Protein 2Z2T (pdb70)

B-factor: mean 29.93, std 10.12, range [13.9, 69.52]

Secondary structure (DSSP, 8-state):
-HHHHHHHHHHHHHHHHHHHHHHHHHHHHHHHHHH-/-HHHHHHHHHHHHHHHHHHHHHHHHHHHHHHHHHH-/-HHHHHHHHHHHHHHHHHHHHHHHHHHHHHHHHHH-/--HHHHHHHHHHHHHHHHHHHHHHHHHHHHHH-/--HHHHHHHHHHHHHHHHHHHHHHHHHHHHHH-/--HHHHHHHHHHHHHHHHHHHHHHHHHHHHHH-

Structure (mmCIF, N/CA/C/O backbone):
data_2Z2T
#
_entry.id   2Z2T
#
_cell.length_a   105.014
_cell.length_b   105.014
_cell.length_c   78.308
_cell.angle_alpha   90.00
_cell.angle_beta   90.00
_cell.angle_gamma   120.00
#
_symmetry.space_group_name_H-M   'P 31 2 1'
#
loop_
_entity.id
_entity.type
_entity.pdbx_description
1 polymer 'gp41 fragment N36'
2 polymer 'Fusion inhibitor peptide SC34EK'
3 non-polymer 'ACETIC ACID'
4 non-polymer 'SULFATE ION'
5 water water
#
loop_
_atom_site.group_PDB
_atom_site.id
_atom_site.type_symbol
_atom_site.label_atom_id
_atom_site.label_alt_id
_atom_site.label_comp_id
_atom_site.label_asym_id
_atom_site.label_entity_id
_atom_site.label_seq_id
_atom_site.pdbx_PDB_ins_code
_atom_site.Cartn_x
_atom_site.Cartn_y
_atom_site.Cartn_z
_atom_site.occupancy
_atom_site.B_iso_or_equiv
_atom_site.auth_seq_id
_atom_site.auth_comp_id
_atom_site.auth_asym_id
_atom_site.auth_atom_id
_atom_site.pdbx_PDB_model_num
ATOM 4 N N . SER A 1 2 ? 6.675 37.764 22.024 1.00 37.63 1546 SER A N 1
ATOM 5 C CA . SER A 1 2 ? 7.457 36.978 22.978 1.00 37.78 1546 SER A CA 1
ATOM 6 C C . SER A 1 2 ? 8.655 36.263 22.340 1.00 37.26 1546 SER A C 1
ATOM 7 O O . SER A 1 2 ? 9.703 36.127 22.973 1.00 37.13 1546 SER A O 1
ATOM 10 N N . ASP A 1 3 ? 8.492 35.810 21.098 1.00 36.42 1547 ASP A N 1
ATOM 11 C CA . ASP A 1 3 ? 9.566 35.129 20.368 1.00 35.71 1547 ASP A CA 1
ATOM 12 C C . ASP A 1 3 ? 10.700 36.074 19.963 1.00 34.53 1547 ASP A C 1
ATOM 13 O O . ASP A 1 3 ? 11.864 35.676 19.956 1.00 34.22 1547 ASP A O 1
ATOM 18 N N . ILE A 1 4 ? 10.347 37.310 19.617 1.00 33.09 1548 ILE A N 1
ATOM 19 C CA . ILE A 1 4 ? 11.328 38.342 19.299 1.00 32.30 1548 ILE A CA 1
ATOM 20 C C . ILE A 1 4 ? 12.059 38.796 20.568 1.00 31.23 1548 ILE A C 1
ATOM 21 O O . ILE A 1 4 ? 13.278 39.008 20.550 1.00 30.26 1548 ILE A O 1
ATOM 26 N N . VAL A 1 5 ? 11.303 38.931 21.660 1.00 29.96 1549 VAL A N 1
ATOM 27 C CA . VAL A 1 5 ? 11.863 39.300 22.954 1.00 29.29 1549 VAL A CA 1
ATOM 28 C C . VAL A 1 5 ? 12.774 38.189 23.488 1.00 28.92 1549 VAL A C 1
ATOM 29 O O . VAL A 1 5 ? 13.818 38.482 24.068 1.00 28.38 1549 VAL A O 1
ATOM 33 N N . GLN A 1 6 ? 12.383 36.930 23.261 1.00 28.02 1550 GLN A N 1
ATOM 34 C CA . GLN A 1 6 ? 13.231 35.782 23.581 1.00 28.25 1550 GLN A CA 1
ATOM 35 C C . GLN A 1 6 ? 14.554 35.818 22.797 1.00 27.36 1550 GLN A C 1
ATOM 36 O O . GLN A 1 6 ? 15.608 35.561 23.364 1.00 27.08 1550 GLN A O 1
ATOM 42 N N . GLN A 1 7 ? 14.496 36.147 21.506 1.00 26.66 1551 GLN A N 1
ATOM 43 C CA . GLN A 1 7 ? 15.725 36.269 20.711 1.00 26.08 1551 GLN A CA 1
ATOM 44 C C . GLN A 1 7 ? 16.588 37.451 21.175 1.00 25.38 1551 GLN A C 1
ATOM 45 O O . GLN A 1 7 ? 17.815 37.359 21.174 1.00 25.81 1551 GLN A O 1
ATOM 51 N N . GLN A 1 8 ? 15.952 38.537 21.605 1.00 24.28 1552 GLN A N 1
ATOM 52 C CA . GLN A 1 8 ? 16.667 39.652 22.228 1.00 23.74 1552 GLN A CA 1
ATOM 53 C C . GLN A 1 8 ? 17.449 39.167 23.453 1.00 23.34 1552 GLN A C 1
ATOM 54 O O . GLN A 1 8 ? 18.613 39.534 23.632 1.00 22.03 1552 GLN A O 1
ATOM 60 N N . ASN A 1 9 ? 16.820 38.331 24.281 1.00 22.81 1553 ASN A N 1
ATOM 61 C CA . ASN A 1 9 ? 17.503 37.813 25.461 1.00 23.28 1553 ASN A CA 1
ATOM 62 C C . ASN A 1 9 ? 18.695 36.935 25.103 1.00 22.75 1553 ASN A C 1
ATOM 63 O O . ASN A 1 9 ? 19.736 37.012 25.760 1.00 22.53 1553 ASN A O 1
ATOM 68 N N . ASN A 1 10 ? 18.525 36.099 24.080 1.00 22.22 1554 ASN A N 1
ATOM 69 C CA . ASN A 1 10 ? 19.609 35.277 23.537 1.00 22.70 1554 ASN A CA 1
ATOM 70 C C . ASN A 1 10 ? 20.816 36.106 23.075 1.00 22.30 1554 ASN A C 1
ATOM 71 O O . ASN A 1 10 ? 21.957 35.799 23.433 1.00 22.65 1554 ASN A O 1
ATOM 76 N N . LEU A 1 11 ? 20.548 37.152 22.295 1.00 21.80 1555 LEU A N 1
ATOM 77 C CA . LEU A 1 11 ? 21.587 38.046 21.771 1.00 22.02 1555 LEU A CA 1
ATOM 78 C C . LEU A 1 11 ? 22.302 38.838 22.862 1.00 21.31 1555 LEU A C 1
ATOM 79 O O . LEU A 1 11 ? 23.526 39.004 22.817 1.00 21.29 1555 LEU A O 1
ATOM 84 N N . LEU A 1 12 ? 21.541 39.320 23.843 1.00 20.59 1556 LEU A N 1
ATOM 85 C CA . LEU A 1 12 ? 22.104 40.044 24.979 1.00 19.97 1556 LEU A CA 1
ATOM 86 C C . LEU A 1 12 ? 23.007 39.159 25.843 1.00 19.66 1556 LEU A C 1
ATOM 87 O O . LEU A 1 12 ? 24.087 39.582 26.250 1.00 18.47 1556 LEU A O 1
ATOM 92 N N . ARG A 1 13 ? 22.553 37.944 26.124 1.00 19.30 1557 ARG A N 1
ATOM 93 C CA . ARG A 1 13 ? 23.348 36.996 26.886 1.00 20.59 1557 ARG A CA 1
ATOM 94 C C . ARG A 1 13 ? 24.647 36.619 26.146 1.00 19.66 1557 ARG A C 1
ATOM 95 O O . ARG A 1 13 ? 25.670 36.416 26.783 1.00 19.64 1557 ARG A O 1
ATOM 103 N N . ALA A 1 14 ? 24.587 36.502 24.818 1.00 19.41 1558 ALA A N 1
ATOM 104 C CA . ALA A 1 14 ? 25.790 36.207 24.011 1.00 19.54 1558 ALA A CA 1
ATOM 105 C C . ALA A 1 14 ? 26.796 37.352 24.142 1.00 19.31 1558 ALA A C 1
ATOM 106 O O . ALA A 1 14 ? 27.978 37.119 24.410 1.00 19.81 1558 ALA A O 1
ATOM 108 N N . ILE A 1 15 ? 26.295 38.576 23.996 1.00 19.49 1559 ILE A N 1
ATOM 109 C CA . ILE A 1 15 ? 27.060 39.800 24.197 1.00 19.15 1559 ILE A CA 1
ATOM 110 C C . ILE A 1 15 ? 27.692 39.888 25.604 1.00 19.60 1559 ILE A C 1
ATOM 111 O O . ILE A 1 15 ? 28.863 40.264 25.720 1.00 18.49 1559 ILE A O 1
ATOM 116 N N . GLU A 1 16 ? 26.939 39.516 26.649 1.00 18.96 1560 GLU A N 1
ATOM 117 C CA . GLU A 1 16 ? 27.467 39.495 28.017 1.00 19.82 1560 GLU A CA 1
ATOM 118 C C . GLU A 1 16 ? 28.599 38.474 28.189 1.00 19.20 1560 GLU A C 1
ATOM 119 O O . GLU A 1 16 ? 29.594 38.766 28.842 1.00 19.55 1560 GLU A O 1
ATOM 125 N N . ALA A 1 17 ? 28.420 37.276 27.635 1.00 19.06 1561 ALA A N 1
ATOM 126 C CA . ALA A 1 17 ? 29.432 36.221 27.699 1.00 19.04 1561 ALA A CA 1
ATOM 127 C C . ALA A 1 17 ? 30.704 36.653 26.962 1.00 18.92 1561 ALA A C 1
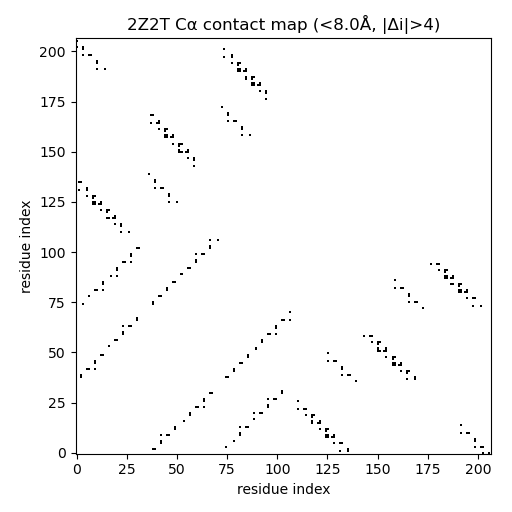ATOM 128 O O . ALA A 1 17 ? 31.807 36.435 27.460 1.00 18.55 1561 ALA A O 1
ATOM 130 N N . GLN A 1 18 ? 30.531 37.261 25.789 1.00 18.45 1562 GLN A N 1
ATOM 131 C CA . GLN A 1 18 ? 31.643 37.840 25.017 1.00 18.86 1562 GLN A CA 1
ATOM 132 C C . GLN A 1 18 ? 32.387 38.931 25.776 1.00 18.36 1562 GLN A C 1
ATOM 133 O O . GLN A 1 18 ? 33.604 39.013 25.671 1.00 18.84 1562 GLN A O 1
ATOM 139 N N . GLN A 1 19 ? 31.678 39.743 26.558 1.00 17.33 1563 GLN A N 1
ATOM 140 C CA . GLN A 1 19 ? 32.339 40.763 27.367 1.00 17.35 1563 GLN A CA 1
ATOM 141 C C . GLN A 1 19 ? 33.255 40.181 28.445 1.00 17.58 1563 GLN A C 1
ATOM 142 O O . GLN A 1 19 ? 34.357 40.695 28.678 1.00 17.54 1563 GLN A O 1
ATOM 148 N N . HIS A 1 20 ? 32.803 39.115 29.091 1.00 17.49 1564 HIS A N 1
ATOM 149 C CA . HIS A 1 20 ? 33.644 38.374 30.024 1.00 18.86 1564 HIS A CA 1
ATOM 150 C C . HIS A 1 20 ? 34.916 37.837 29.371 1.00 18.83 1564 HIS A C 1
ATOM 151 O O . HIS A 1 20 ? 35.989 37.915 29.963 1.00 18.94 1564 HIS A O 1
ATOM 158 N N . LEU A 1 21 ? 34.788 37.315 28.154 1.00 19.17 1565 LEU A N 1
ATOM 159 C CA . LEU A 1 21 ? 35.941 36.841 27.398 1.00 20.17 1565 LEU A CA 1
ATOM 160 C C . LEU A 1 21 ? 36.884 37.963 27.031 1.00 20.08 1565 LEU A C 1
ATOM 161 O O . LEU A 1 21 ? 38.093 37.818 27.184 1.00 20.58 1565 LEU A O 1
ATOM 166 N N . LEU A 1 22 ? 36.326 39.074 26.552 1.00 19.52 1566 LEU A N 1
ATOM 167 C CA . LEU A 1 22 ? 37.110 40.262 26.233 1.00 19.48 1566 LEU A CA 1
ATOM 168 C C . LEU A 1 22 ? 37.908 40.761 27.430 1.00 19.27 1566 LEU A C 1
ATOM 169 O O . LEU A 1 22 ? 39.090 41.077 27.298 1.00 18.98 1566 LEU A O 1
ATOM 174 N N . GLN A 1 23 ? 37.249 40.833 28.584 1.00 18.86 1567 GLN A N 1
ATOM 175 C CA . GLN A 1 23 ? 37.865 41.263 29.834 1.00 19.33 1567 GLN A CA 1
ATOM 176 C C . GLN A 1 23 ? 39.014 40.320 30.247 1.00 18.46 1567 GLN A C 1
ATOM 177 O O . GLN A 1 23 ? 40.073 40.779 30.690 1.00 18.07 1567 GLN A O 1
ATOM 183 N N . LEU A 1 24 ? 38.799 39.015 30.076 1.00 17.31 1568 LEU A N 1
ATOM 184 C CA . LEU A 1 24 ? 39.851 38.033 30.299 1.00 17.30 1568 LEU A CA 1
ATOM 185 C C . LEU A 1 24 ? 41.042 38.236 29.359 1.00 16.86 1568 LEU A C 1
ATOM 186 O O . LEU A 1 24 ? 42.188 38.128 29.784 1.00 16.76 1568 LEU A O 1
ATOM 191 N N . THR A 1 25 ? 40.781 38.539 28.088 1.00 16.66 1569 THR A N 1
ATOM 192 C CA . THR A 1 25 ? 41.903 38.817 27.169 1.00 16.48 1569 THR A CA 1
ATOM 193 C C . THR A 1 25 ? 42.662 40.090 27.531 1.00 16.57 1569 THR A C 1
ATOM 194 O O . THR A 1 25 ? 43.893 40.122 27.402 1.00 17.43 1569 THR A O 1
ATOM 198 N N . VAL A 1 26 ? 41.950 41.130 27.980 1.00 16.29 1570 VAL A N 1
ATOM 199 C CA . VAL A 1 26 ? 42.601 42.351 28.466 1.00 16.14 1570 VAL A CA 1
ATOM 200 C C . VAL A 1 26 ? 43.519 42.033 29.660 1.00 16.64 1570 VAL A C 1
ATOM 201 O O . VAL A 1 26 ? 44.673 42.506 29.705 1.00 16.16 1570 VAL A O 1
ATOM 205 N N . TRP A 1 27 ? 43.016 41.233 30.605 1.00 16.10 1571 TRP A N 1
ATOM 206 C CA . TRP A 1 27 ? 43.791 40.832 31.782 1.00 16.42 1571 TRP A CA 1
ATOM 207 C C . TRP A 1 27 ? 45.084 40.106 31.380 1.00 16.14 1571 TRP A C 1
ATOM 208 O O . TRP A 1 27 ? 46.141 40.373 31.944 1.00 16.69 1571 TRP A O 1
ATOM 219 N N . GLY A 1 28 ? 44.976 39.172 30.436 1.00 16.05 1572 GLY A N 1
ATOM 220 C CA . GLY A 1 28 ? 46.107 38.382 29.950 1.00 15.80 1572 GLY A CA 1
ATOM 221 C C . GLY A 1 28 ? 47.177 39.241 29.289 1.00 16.22 1572 GLY A C 1
ATOM 222 O O . GLY A 1 28 ? 48.357 39.112 29.607 1.00 15.51 1572 GLY A O 1
ATOM 223 N N . ILE A 1 29 ? 46.760 40.123 28.376 1.00 15.47 1573 ILE A N 1
ATOM 224 C CA . ILE A 1 29 ? 47.669 41.092 27.761 1.00 15.58 1573 ILE A CA 1
ATOM 225 C C . ILE A 1 29 ? 48.406 41.945 28.810 1.00 16.16 1573 ILE A C 1
ATOM 226 O O . ILE A 1 29 ? 49.639 42.084 28.752 1.00 15.66 1573 ILE A O 1
ATOM 231 N N . LYS A 1 30 ? 47.666 42.502 29.769 1.00 15.76 1574 LYS A N 1
ATOM 232 C CA . LYS A 1 30 ? 48.287 43.325 30.814 1.00 17.04 1574 LYS A CA 1
ATOM 233 C C . LYS A 1 30 ? 49.292 42.540 31.672 1.00 17.05 1574 LYS A C 1
ATOM 234 O O . LYS A 1 30 ? 50.357 43.063 32.004 1.00 16.92 1574 LYS A O 1
ATOM 240 N N . GLN A 1 31 ? 48.946 41.294 32.005 1.00 17.71 1575 GLN A N 1
ATOM 241 C CA . GLN A 1 31 ? 49.84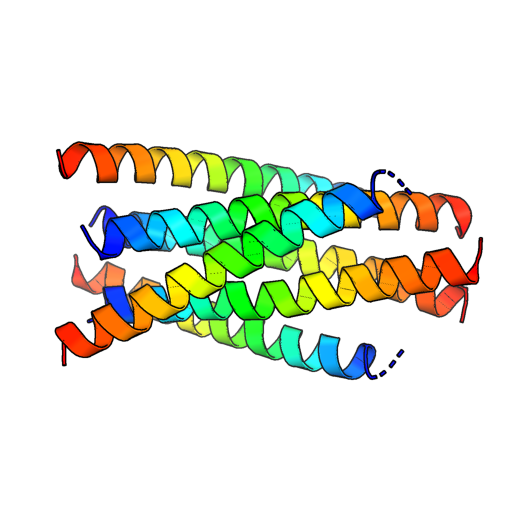5 40.383 32.721 1.00 18.90 1575 GLN A CA 1
ATOM 242 C C . GLN A 1 31 ? 51.134 40.126 31.965 1.00 18.81 1575 GLN A C 1
ATOM 243 O O . GLN A 1 31 ? 52.217 40.201 32.553 1.00 19.34 1575 GLN A O 1
ATOM 249 N N . LEU A 1 32 ? 51.010 39.779 30.687 1.00 18.51 1576 LEU A N 1
ATOM 250 C CA . LEU A 1 32 ? 52.186 39.536 29.836 1.00 18.99 1576 LEU A CA 1
ATOM 251 C C . LEU A 1 32 ? 53.068 40.787 29.700 1.00 19.17 1576 LEU A C 1
ATOM 252 O O . LEU A 1 32 ? 54.301 40.692 29.795 1.00 19.60 1576 LEU A O 1
ATOM 257 N N . GLN A 1 33 ? 52.433 41.947 29.504 1.00 19.17 1577 GLN A N 1
ATOM 258 C CA . GLN A 1 33 ? 53.122 43.237 29.397 1.00 19.95 1577 GLN A CA 1
ATOM 259 C C . GLN A 1 33 ? 53.889 43.588 30.677 1.00 21.11 1577 GLN A C 1
ATOM 260 O O . GLN A 1 33 ? 55.066 43.966 30.610 1.00 20.69 1577 GLN A O 1
ATOM 266 N N . ALA A 1 34 ? 53.225 43.452 31.828 1.00 21.49 1578 ALA A N 1
ATOM 267 C CA . ALA A 1 34 ? 53.845 43.724 33.121 1.00 22.93 1578 ALA A CA 1
ATOM 268 C C . ALA A 1 34 ? 55.017 42.770 33.369 1.00 23.66 1578 ALA A C 1
ATOM 269 O O . ALA A 1 34 ? 56.049 43.178 33.876 1.00 24.02 1578 ALA A O 1
ATOM 271 N N . ARG A 1 35 ? 54.837 41.511 32.984 1.00 24.22 1579 ARG A N 1
ATOM 272 C CA . ARG A 1 35 ? 55.847 40.480 33.146 1.00 25.16 1579 ARG A CA 1
ATOM 273 C C . ARG A 1 35 ? 57.164 40.796 32.413 1.00 25.11 1579 ARG A C 1
ATOM 274 O O . ARG A 1 35 ? 58.235 40.681 33.008 1.00 25.56 1579 ARG A O 1
ATOM 282 N N . ILE A 1 36 ? 57.081 41.186 31.141 1.00 24.26 1580 ILE A N 1
ATOM 283 C CA . ILE A 1 36 ? 58.290 41.369 30.326 1.00 23.72 1580 ILE A CA 1
ATOM 284 C C . ILE A 1 36 ? 58.909 42.747 30.462 1.00 23.47 1580 ILE A C 1
ATOM 285 O O . ILE A 1 36 ? 60.136 42.857 30.486 1.00 22.96 1580 ILE A O 1
ATOM 290 N N . LEU A 1 37 ? 58.107 43.809 30.639 1.00 22.78 1581 LEU A N 1
ATOM 291 C CA . LEU A 1 37 ? 58.595 45.173 30.538 1.00 22.62 1581 LEU A CA 1
ATOM 292 C C . LEU A 1 37 ? 57.967 46.057 31.587 1.00 23.46 1581 LEU A C 1
ATOM 293 O O . LEU A 1 37 ? 58.093 47.275 31.488 1.00 23.56 1581 LEU A O 1
ATOM 302 N N . SER B 1 2 ? 9.066 42.102 10.720 1.00 45.80 2546 SER B N 1
ATOM 303 C CA . SER B 1 2 ? 9.939 41.466 9.732 1.00 45.57 2546 SER B CA 1
ATOM 304 C C . SER B 1 2 ? 11.306 42.161 9.678 1.00 45.07 2546 SER B C 1
ATOM 305 O O . SER B 1 2 ? 12.345 41.502 9.562 1.00 45.11 2546 SER B O 1
ATOM 308 N N . ASP B 1 3 ? 11.285 43.489 9.773 1.00 44.27 2547 ASP B N 1
ATOM 309 C CA . ASP B 1 3 ? 12.491 44.302 9.848 1.00 43.89 2547 ASP B CA 1
ATOM 310 C C . ASP B 1 3 ? 13.218 44.116 11.184 1.00 42.94 2547 ASP B C 1
ATOM 311 O O . ASP B 1 3 ? 14.445 44.227 11.250 1.00 42.80 2547 ASP B O 1
ATOM 316 N N . ILE B 1 4 ? 12.449 43.847 12.238 1.00 41.80 2548 ILE B N 1
ATOM 317 C CA . ILE B 1 4 ? 12.986 43.589 13.570 1.00 40.80 2548 ILE B CA 1
ATOM 318 C C . ILE B 1 4 ? 13.699 42.239 13.620 1.00 40.03 2548 ILE B C 1
ATOM 319 O O . ILE B 1 4 ? 14.802 42.143 14.164 1.00 40.00 2548 ILE B O 1
ATOM 324 N N . VAL B 1 5 ? 13.074 41.214 13.038 1.00 38.98 2549 VAL B N 1
ATOM 325 C CA . VAL B 1 5 ? 13.662 39.870 12.909 1.00 38.15 2549 VAL B CA 1
ATOM 326 C C . VAL B 1 5 ? 14.924 39.896 12.034 1.00 38.13 2549 VAL B C 1
ATOM 327 O O . VAL B 1 5 ? 15.871 39.118 12.243 1.00 37.73 2549 VAL B O 1
ATOM 331 N N . GLN B 1 6 ? 14.913 40.799 11.056 1.00 37.75 2550 GLN B N 1
ATOM 332 C CA . GLN B 1 6 ? 16.061 41.071 10.204 1.00 37.63 2550 GLN B CA 1
ATOM 333 C C . GLN B 1 6 ? 17.249 41.608 10.999 1.00 36.52 2550 GLN B C 1
ATOM 334 O O . GLN B 1 6 ? 18.357 41.114 10.844 1.00 36.39 2550 GLN B O 1
ATOM 340 N N . GLN B 1 7 ? 17.002 42.628 11.825 1.00 35.67 2551 GLN B N 1
ATOM 341 C CA . GLN B 1 7 ? 18.014 43.197 12.710 1.00 34.68 2551 GLN B CA 1
ATOM 342 C C . GLN B 1 7 ? 18.639 42.129 13.599 1.00 34.30 2551 GLN B C 1
ATOM 343 O O . GLN B 1 7 ? 19.834 42.180 13.872 1.00 34.33 2551 GLN B O 1
ATOM 349 N N . GLN B 1 8 ? 17.828 41.169 14.042 1.00 33.35 2552 GLN B N 1
ATOM 350 C CA . GLN B 1 8 ? 18.303 40.086 14.900 1.00 32.34 2552 GLN B CA 1
ATOM 3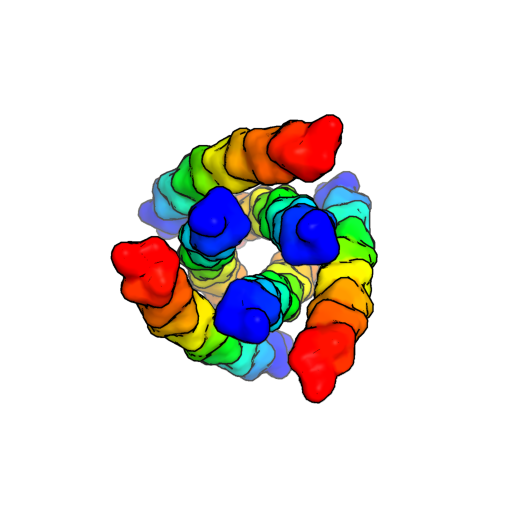51 C C . GLN B 1 8 ? 19.254 39.159 14.160 1.00 32.37 2552 GLN B C 1
ATOM 352 O O . GLN B 1 8 ? 20.254 38.699 14.727 1.00 31.77 2552 GLN B O 1
ATOM 358 N N . ASN B 1 9 ? 18.946 38.901 12.893 1.00 32.10 2553 ASN B N 1
ATOM 359 C CA . ASN B 1 9 ? 19.819 38.113 12.037 1.00 32.19 2553 ASN B CA 1
ATOM 360 C C . ASN B 1 9 ? 21.167 38.813 11.832 1.00 31.43 2553 ASN B C 1
ATOM 361 O O . ASN B 1 9 ? 22.218 38.177 11.923 1.00 30.98 2553 ASN B O 1
ATOM 366 N N . ASN B 1 10 ? 21.109 40.116 11.553 1.00 30.48 2554 ASN B N 1
ATOM 367 C CA . ASN B 1 10 ? 22.297 40.943 11.368 1.00 30.00 2554 ASN B CA 1
ATOM 368 C C . ASN B 1 10 ? 23.199 40.940 12.614 1.00 29.46 2554 ASN B C 1
ATOM 369 O O . ASN B 1 10 ? 24.425 40.799 12.511 1.00 29.23 2554 ASN B O 1
ATOM 374 N N . LEU B 1 11 ? 22.574 41.111 13.779 1.00 28.41 2555 LEU B N 1
ATOM 375 C CA . LEU B 1 11 ? 23.276 41.160 15.060 1.00 27.82 2555 LEU B CA 1
ATOM 376 C C . LEU B 1 11 ? 23.891 39.816 15.415 1.00 27.42 2555 LEU B C 1
ATOM 377 O O . LEU B 1 11 ? 25.029 39.755 15.891 1.00 27.26 2555 LEU B O 1
ATOM 382 N N . LEU B 1 12 ? 23.159 38.737 15.150 1.00 26.86 2556 LEU B N 1
ATOM 383 C CA . LEU B 1 12 ? 23.674 37.393 15.390 1.00 27.06 2556 LEU B CA 1
ATOM 384 C C . LEU B 1 12 ? 24.925 37.097 14.545 1.00 27.32 2556 LEU B C 1
ATOM 385 O O . LEU B 1 12 ? 25.881 36.501 15.038 1.00 26.81 2556 LEU B O 1
ATOM 390 N N . ARG B 1 13 ? 24.888 37.500 13.277 1.00 27.36 2557 ARG B N 1
ATOM 391 C CA . ARG B 1 13 ? 26.022 37.349 12.377 1.00 28.08 2557 ARG B CA 1
ATOM 392 C C . ARG B 1 13 ? 27.228 38.141 12.890 1.00 26.57 2557 ARG B C 1
ATOM 393 O O . ARG B 1 13 ? 28.337 37.636 12.878 1.00 26.79 2557 ARG B O 1
ATOM 401 N N . ALA B 1 14 ? 26.995 39.370 13.349 1.00 25.99 2558 ALA B N 1
ATOM 402 C CA . ALA B 1 14 ? 28.056 40.208 13.898 1.00 25.09 2558 ALA B CA 1
ATOM 403 C C . ALA B 1 14 ? 28.702 39.547 15.114 1.00 24.77 2558 ALA B C 1
ATOM 404 O O . ALA B 1 14 ? 29.931 39.513 15.229 1.00 24.76 2558 ALA B O 1
ATOM 406 N N . ILE B 1 15 ? 27.866 39.006 15.999 1.00 24.10 2559 ILE B N 1
ATOM 407 C CA . ILE B 1 15 ? 28.305 38.287 17.190 1.00 23.51 2559 ILE B CA 1
ATOM 408 C C . ILE B 1 15 ? 29.125 37.041 16.826 1.00 23.84 2559 ILE B C 1
ATOM 409 O O . ILE B 1 15 ? 30.116 36.722 17.499 1.00 22.71 2559 ILE B O 1
ATOM 414 N N . GLU B 1 16 ? 28.707 36.330 15.774 1.00 24.06 2560 GLU B N 1
ATOM 415 C CA . GLU B 1 16 ? 29.426 35.134 15.328 1.00 24.59 2560 GLU B CA 1
ATOM 416 C C . GLU B 1 16 ? 30.821 35.474 14.774 1.00 24.49 2560 GLU B C 1
ATOM 417 O O . GLU B 1 16 ? 31.769 34.738 14.999 1.00 24.33 2560 GLU B O 1
ATOM 423 N N . ALA B 1 17 ? 30.925 36.585 14.053 1.00 24.55 2561 ALA B N 1
ATOM 424 C CA . ALA B 1 17 ? 32.217 37.057 13.542 1.00 24.79 2561 ALA B CA 1
ATOM 425 C C . ALA B 1 17 ? 33.133 37.553 14.675 1.00 24.77 2561 ALA B C 1
ATOM 426 O O . ALA B 1 17 ? 34.338 37.324 14.637 1.00 24.93 2561 ALA B O 1
ATOM 428 N N . GLN B 1 18 ? 32.553 38.222 15.676 1.00 24.71 2562 GLN B N 1
ATOM 429 C CA . GLN B 1 18 ? 33.271 38.615 16.901 1.00 24.61 2562 GLN B CA 1
ATOM 430 C C . GLN B 1 18 ? 33.846 37.417 17.635 1.00 23.88 2562 GLN B C 1
ATOM 431 O O . GLN B 1 18 ? 34.969 37.474 18.129 1.00 22.79 2562 GLN B O 1
ATOM 437 N N . GLN B 1 19 ? 33.068 36.338 17.720 1.00 23.61 2563 GLN B N 1
ATOM 438 C CA . GLN B 1 19 ? 33.542 35.118 18.363 1.00 23.91 2563 GLN B CA 1
ATOM 439 C C . GLN B 1 19 ? 34.726 34.458 17.642 1.00 24.20 2563 GLN B C 1
ATOM 440 O O . GLN B 1 19 ? 35.595 33.886 18.293 1.00 24.16 2563 GLN B O 1
ATOM 446 N N . HIS B 1 20 ? 34.751 34.520 16.315 1.00 24.72 2564 HIS B N 1
ATOM 447 C CA . HIS B 1 20 ? 35.923 34.042 15.561 1.00 25.61 2564 HIS B CA 1
ATOM 448 C C . HIS B 1 20 ? 37.141 34.893 15.913 1.00 24.79 2564 HIS B C 1
ATOM 449 O O . HIS B 1 20 ? 38.228 34.372 16.128 1.00 24.81 2564 HIS B O 1
ATOM 456 N N . LEU B 1 21 ? 36.931 36.204 15.982 1.00 24.20 2565 LEU B N 1
ATOM 457 C CA . LEU B 1 21 ? 37.957 37.139 16.414 1.00 24.19 2565 LEU B CA 1
ATOM 458 C C . LEU B 1 21 ? 38.457 36.821 17.831 1.00 23.85 2565 LEU B C 1
ATOM 459 O O . LEU B 1 21 ? 39.663 36.694 18.038 1.00 23.59 2565 LEU B O 1
ATOM 464 N N . LEU B 1 22 ? 37.533 36.659 18.786 1.00 23.44 2566 LEU B N 1
ATOM 465 C CA . LEU B 1 22 ? 37.881 36.270 20.166 1.00 22.67 2566 LEU B CA 1
ATOM 466 C C . LEU B 1 22 ? 38.687 34.974 20.266 1.00 22.40 2566 LEU B C 1
ATOM 467 O O . LEU B 1 22 ? 39.650 34.908 21.031 1.00 21.74 2566 LEU B O 1
ATOM 472 N N . GLN B 1 23 ? 38.292 33.948 19.514 1.00 22.40 2567 GLN B N 1
ATOM 473 C CA . GLN B 1 23 ? 39.046 32.694 19.497 1.00 23.21 2567 GLN B CA 1
ATOM 474 C C . GLN B 1 23 ? 40.475 32.906 18.981 1.00 21.91 2567 GLN B C 1
ATOM 475 O O . GLN B 1 23 ? 41.402 32.265 19.464 1.00 21.32 2567 GLN B O 1
ATOM 481 N N . LEU B 1 24 ? 40.640 33.787 17.996 1.00 20.73 2568 LEU B N 1
ATOM 482 C CA . LEU B 1 24 ? 41.980 34.102 17.492 1.00 20.46 2568 LEU B CA 1
ATOM 483 C C . LEU B 1 24 ? 42.827 34.835 18.551 1.00 20.10 2568 LEU B C 1
ATOM 484 O O . LEU B 1 24 ? 43.984 34.483 18.761 1.00 20.23 2568 LEU B O 1
ATOM 489 N N . THR B 1 25 ? 42.245 35.818 19.243 1.00 19.71 2569 THR B N 1
ATOM 490 C CA . THR B 1 25 ? 42.994 36.563 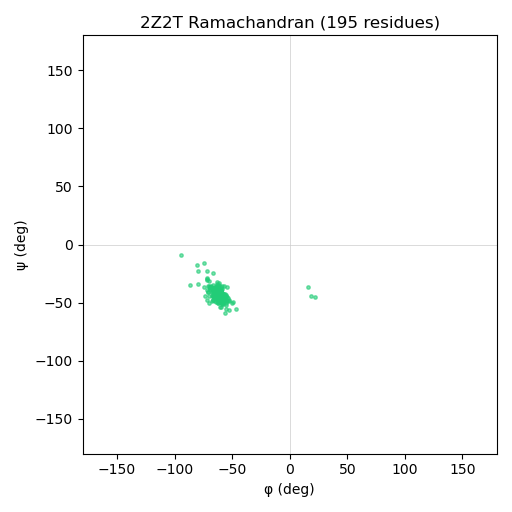20.268 1.00 19.16 2569 THR B CA 1
ATOM 491 C C . THR B 1 25 ? 43.334 35.682 21.478 1.00 19.80 2569 THR B C 1
ATOM 492 O O . THR B 1 25 ? 44.420 35.797 22.044 1.00 19.27 2569 THR B O 1
ATOM 496 N N . VAL B 1 26 ? 42.409 34.786 21.855 1.00 20.02 2570 VAL B N 1
ATOM 497 C CA . VAL B 1 26 ? 42.665 33.803 22.905 1.00 19.77 2570 VAL B CA 1
ATOM 498 C C . VAL B 1 26 ? 43.832 32.880 22.520 1.00 20.31 2570 VAL B C 1
ATOM 499 O O . VAL B 1 26 ? 44.747 32.668 23.324 1.00 20.38 2570 VAL B O 1
ATOM 503 N N . TRP B 1 27 ? 43.794 32.333 21.305 1.00 20.53 2571 TRP B N 1
ATOM 504 C CA . TRP B 1 27 ? 44.897 31.505 20.798 1.00 21.35 2571 TRP B CA 1
ATOM 505 C C . TRP B 1 27 ? 46.250 32.229 20.919 1.00 20.97 2571 TRP B C 1
ATOM 506 O O . TRP B 1 27 ? 47.230 31.657 21.412 1.00 20.65 2571 TRP B O 1
ATOM 517 N N . GLY B 1 28 ? 46.280 33.486 20.480 1.00 21.05 2572 GLY B N 1
ATOM 518 C CA . GLY B 1 28 ? 47.501 34.297 20.480 1.00 21.26 2572 GLY B CA 1
ATOM 519 C C . GLY B 1 28 ? 48.060 34.541 21.867 1.00 21.23 2572 GLY B C 1
ATOM 520 O O . GLY B 1 28 ? 49.274 34.405 22.089 1.00 21.06 2572 GLY B O 1
ATOM 521 N N . ILE B 1 29 ? 47.185 34.908 22.803 1.00 20.73 2573 ILE B N 1
ATOM 522 C CA . ILE B 1 29 ? 47.585 35.092 24.205 1.00 20.47 2573 ILE B CA 1
ATOM 523 C C . ILE B 1 29 ? 48.139 33.791 24.805 1.00 20.88 2573 ILE B C 1
ATOM 524 O O . ILE B 1 29 ? 49.139 33.809 25.539 1.00 20.54 2573 ILE B O 1
ATOM 529 N N . LYS B 1 30 ? 47.497 32.671 24.482 1.00 21.08 2574 LYS B N 1
ATOM 530 C CA . LYS B 1 30 ? 47.944 31.370 24.981 1.00 22.19 2574 LYS B CA 1
ATOM 531 C C . LYS B 1 30 ? 49.331 31.003 24.452 1.00 21.95 2574 LYS B C 1
ATOM 532 O O . LYS B 1 30 ? 50.149 30.482 25.203 1.00 21.79 2574 LYS B O 1
ATOM 538 N N . GLN B 1 31 ? 49.587 31.297 23.175 1.00 22.07 2575 GLN B N 1
ATOM 539 C CA . GLN B 1 31 ? 50.903 31.055 22.572 1.00 22.61 2575 GLN B CA 1
ATOM 540 C C . GLN B 1 31 ? 52.003 31.819 23.307 1.00 22.51 2575 GLN B C 1
ATOM 541 O O . GLN B 1 31 ? 53.062 31.261 23.612 1.00 22.50 2575 GLN B O 1
ATOM 547 N N . LEU B 1 32 ? 51.740 33.093 23.591 1.00 22.80 2576 LEU B N 1
ATOM 548 C CA . LEU B 1 32 ? 52.713 33.971 24.255 1.00 23.28 2576 LEU B CA 1
ATOM 549 C C . LEU B 1 32 ? 52.909 33.628 25.729 1.00 23.90 2576 LEU B C 1
ATOM 550 O O . LEU B 1 32 ? 54.034 33.682 26.240 1.00 23.53 2576 LEU B O 1
ATOM 555 N N . GLN B 1 33 ? 51.819 33.280 26.412 1.00 24.20 2577 GLN B N 1
ATOM 556 C CA . GLN B 1 33 ? 51.900 32.867 27.811 1.00 25.59 2577 GLN B CA 1
ATOM 557 C C . GLN B 1 33 ? 52.768 31.615 27.986 1.00 26.46 2577 GLN B C 1
ATOM 558 O O . GLN B 1 33 ? 53.598 31.562 28.894 1.00 25.81 2577 GLN B O 1
ATOM 564 N N . ALA B 1 34 ? 52.552 30.622 27.120 1.00 27.79 2578 ALA B N 1
ATOM 565 C CA . ALA B 1 34 ? 53.315 29.374 27.138 1.00 29.86 2578 ALA B CA 1
ATOM 566 C C . ALA B 1 34 ? 54.805 29.625 26.972 1.00 31.33 2578 ALA B C 1
ATOM 567 O O . ALA B 1 34 ? 55.620 29.027 27.669 1.00 31.79 2578 ALA B O 1
ATOM 569 N N . ARG B 1 35 ? 55.147 30.518 26.047 1.00 33.39 2579 ARG B N 1
ATOM 570 C CA . ARG B 1 35 ? 56.534 30.875 25.779 1.00 35.27 2579 ARG B CA 1
ATOM 571 C C . ARG B 1 35 ? 57.220 31.545 26.979 1.00 36.17 2579 ARG B C 1
ATOM 572 O O . ARG B 1 35 ? 58.310 31.136 27.371 1.00 36.34 2579 ARG B O 1
ATOM 580 N N . ILE B 1 36 ? 56.591 32.555 27.575 1.00 37.44 2580 ILE B N 1
ATOM 581 C CA . ILE B 1 36 ? 57.267 33.292 28.649 1.00 38.53 2580 ILE B CA 1
ATOM 582 C C . ILE B 1 36 ? 56.961 32.806 30.066 1.00 39.80 2580 ILE B C 1
ATOM 583 O O . ILE B 1 36 ? 57.847 32.831 30.930 1.00 39.52 2580 ILE B O 1
ATOM 588 N N . LEU B 1 37 ? 56.031 31.912 30.424 1.00 42.93 2581 LEU B N 1
ATOM 589 C CA . LEU B 1 37 ? 55.716 31.464 31.775 1.00 44.41 2581 LEU B CA 1
ATOM 590 C C . LEU B 1 37 ? 55.732 29.963 31.833 1.00 44.64 2581 LEU B C 1
ATOM 591 O O . LEU B 1 37 ? 56.000 29.420 32.892 1.00 45.04 2581 LEU B O 1
ATOM 600 N N . SER C 1 2 ? 8.525 49.654 19.055 1.00 26.60 3546 SER C N 1
ATOM 601 C CA . SER C 1 2 ? 9.516 50.684 19.348 1.00 26.97 3546 SER C CA 1
ATOM 602 C C . SER C 1 2 ? 10.476 50.333 20.495 1.00 27.01 3546 SER C C 1
ATOM 603 O O . SER C 1 2 ? 11.639 50.747 20.473 1.00 26.88 3546 SER C O 1
ATOM 606 N N . ASP C 1 3 ? 9.999 49.591 21.494 1.00 26.80 3547 ASP C N 1
ATOM 607 C CA . ASP C 1 3 ? 10.872 49.190 22.604 1.00 26.68 3547 ASP C CA 1
ATOM 608 C C . ASP C 1 3 ? 11.873 48.130 22.169 1.00 26.66 3547 ASP C C 1
ATOM 609 O O . ASP C 1 3 ? 12.977 48.061 22.706 1.00 27.33 3547 ASP C O 1
ATOM 614 N N . ILE C 1 4 ? 11.485 47.304 21.210 1.00 26.73 3548 ILE C N 1
ATOM 615 C CA . ILE C 1 4 ? 12.408 46.330 20.642 1.00 27.56 3548 ILE C CA 1
ATOM 616 C C . ILE C 1 4 ? 13.470 47.044 19.779 1.00 27.42 3548 ILE C C 1
ATOM 617 O O . ILE C 1 4 ? 14.655 46.703 19.839 1.00 27.14 3548 ILE C O 1
ATOM 622 N N . VAL C 1 5 ? 13.034 48.049 19.014 1.00 27.00 3549 VAL C N 1
ATOM 623 C CA . VAL C 1 5 ? 13.933 48.858 18.179 1.00 26.95 3549 VAL C CA 1
ATOM 624 C C . VAL C 1 5 ? 14.954 49.618 19.032 1.00 27.21 3549 VAL C C 1
ATOM 625 O O . VAL C 1 5 ? 16.141 49.658 18.690 1.00 27.26 3549 VAL C O 1
ATOM 629 N N . GLN C 1 6 ? 14.488 50.191 20.142 1.00 27.21 3550 GLN C N 1
ATOM 630 C CA . GLN C 1 6 ? 15.338 50.894 21.091 1.00 28.39 3550 GLN C CA 1
ATOM 631 C C . GLN C 1 6 ? 16.437 50.011 21.692 1.00 27.61 3550 GLN C C 1
ATOM 632 O O . GLN C 1 6 ? 17.586 50.430 21.778 1.00 27.13 3550 GLN C O 1
ATOM 638 N N . GLN C 1 7 ? 16.071 48.804 22.112 1.00 27.07 3551 GLN C N 1
ATOM 639 C CA . GLN C 1 7 ? 17.025 47.902 22.736 1.00 26.85 3551 GLN C CA 1
ATOM 640 C C . GLN C 1 7 ? 18.013 47.370 21.703 1.00 26.93 3551 GLN C C 1
ATOM 641 O O . GLN C 1 7 ? 19.173 47.162 22.028 1.00 26.97 3551 GLN C O 1
ATOM 647 N N . GLN C 1 8 ? 17.542 47.137 20.477 1.00 26.85 3552 GLN C N 1
ATOM 648 C CA . GLN C 1 8 ? 18.417 46.707 19.383 1.00 27.19 3552 GLN C CA 1
ATOM 649 C C . GLN C 1 8 ? 19.484 47.739 19.062 1.00 26.96 3552 GLN C C 1
ATOM 650 O O . GLN C 1 8 ? 20.594 47.377 18.694 1.00 27.23 3552 GLN C O 1
ATOM 656 N N . ASN C 1 9 ? 19.142 49.014 19.224 1.00 27.15 3553 ASN C N 1
ATOM 657 C CA . ASN C 1 9 ? 20.123 50.080 19.131 1.00 27.50 3553 ASN C CA 1
ATOM 658 C C . ASN C 1 9 ? 21.215 49.952 20.196 1.00 27.20 3553 ASN C C 1
ATOM 659 O O . ASN C 1 9 ? 22.386 50.188 19.908 1.00 27.12 3553 ASN C O 1
ATOM 664 N N . ASN C 1 10 ? 20.827 49.582 21.415 1.00 26.26 3554 ASN C N 1
ATOM 665 C CA . ASN C 1 10 ? 21.800 49.364 22.492 1.00 26.10 3554 ASN C CA 1
ATOM 666 C C . ASN C 1 10 ? 22.658 48.121 22.254 1.00 25.01 3554 ASN C C 1
ATOM 667 O O . ASN C 1 10 ? 23.848 48.120 22.569 1.00 25.07 3554 ASN C O 1
ATOM 672 N N . LEU C 1 11 ? 22.057 47.071 21.698 1.00 23.70 3555 LEU C N 1
ATOM 673 C CA . LEU C 1 11 ? 22.802 45.855 21.378 1.00 23.55 3555 LEU C CA 1
ATOM 674 C C . LEU C 1 11 ? 23.837 46.107 20.276 1.00 23.40 3555 LEU C C 1
ATOM 675 O O . LEU C 1 11 ? 24.971 45.640 20.367 1.00 22.99 3555 LEU C O 1
ATOM 680 N N . LEU C 1 12 ? 23.433 46.848 19.245 1.00 22.82 3556 LEU C N 1
ATOM 681 C CA . LEU C 1 12 ? 24.336 47.236 18.159 1.00 22.43 3556 LEU C CA 1
ATOM 682 C C . LEU C 1 12 ? 25.477 48.119 18.654 1.00 22.47 3556 LEU C C 1
ATOM 683 O O . LEU C 1 12 ? 26.635 47.904 18.289 1.00 22.62 3556 LEU C O 1
ATOM 688 N N . ARG C 1 13 ? 25.148 49.113 19.469 1.00 22.46 3557 ARG C N 1
ATOM 689 C CA . ARG C 1 13 ? 26.151 49.964 20.070 1.00 23.57 3557 ARG C CA 1
ATOM 690 C C . ARG C 1 13 ? 27.130 49.183 20.971 1.00 23.24 3557 ARG C C 1
ATOM 691 O O . ARG C 1 13 ? 28.316 49.524 21.040 1.00 22.58 3557 ARG C O 1
ATOM 699 N N . ALA C 1 14 ? 26.627 48.151 21.657 1.00 22.71 3558 ALA C N 1
ATOM 700 C CA . ALA C 1 14 ? 27.467 47.292 22.488 1.00 22.39 3558 ALA C CA 1
ATOM 701 C C . ALA C 1 14 ? 28.431 46.510 21.601 1.00 22.36 3558 ALA C C 1
ATOM 702 O O . ALA C 1 14 ? 29.618 46.470 21.881 1.00 22.02 3558 ALA C O 1
ATOM 704 N N . ILE C 1 15 ? 27.909 45.910 20.530 1.00 22.23 3559 ILE C N 1
ATOM 705 C CA . ILE C 1 15 ? 28.720 45.170 19.559 1.00 22.38 3559 ILE C CA 1
ATOM 706 C C . ILE C 1 15 ? 29.830 46.040 18.931 1.00 22.42 3559 ILE C C 1
ATOM 707 O O . ILE C 1 15 ? 30.971 45.581 18.772 1.00 21.84 3559 ILE C O 1
ATOM 712 N N . GLU C 1 16 ? 29.481 47.281 18.586 1.00 22.22 3560 GLU C N 1
ATOM 713 C CA . GLU C 1 16 ? 30.424 48.255 18.021 1.00 22.54 3560 GLU C CA 1
ATOM 714 C C . GLU C 1 16 ? 31.542 48.612 19.007 1.00 22.51 3560 GLU C C 1
ATOM 715 O O . GLU C 1 16 ? 32.716 48.694 18.622 1.00 22.39 3560 GLU C O 1
ATOM 721 N N . ALA C 1 17 ? 31.165 48.879 20.259 1.00 21.67 3561 ALA C N 1
ATOM 722 C CA . ALA C 1 17 ? 32.140 49.202 21.296 1.00 21.54 3561 ALA C CA 1
ATOM 723 C C . ALA C 1 17 ? 32.994 47.975 21.647 1.00 21.34 3561 ALA C C 1
ATOM 724 O O . ALA C 1 17 ? 34.194 48.109 21.909 1.00 21.02 3561 ALA C O 1
ATOM 726 N N . GLN C 1 18 ? 32.380 46.790 21.647 1.00 20.51 3562 GLN C N 1
ATOM 727 C CA . GLN C 1 18 ? 33.136 45.539 21.804 1.00 20.83 3562 GLN C CA 1
ATOM 728 C C . GLN C 1 18 ? 34.141 45.308 20.671 1.00 20.85 3562 GLN C C 1
ATOM 729 O O . GLN C 1 18 ? 35.217 44.762 20.908 1.00 20.26 3562 GLN C O 1
ATOM 735 N N . GLN C 1 19 ? 33.782 45.702 19.446 1.00 21.23 3563 GLN C N 1
ATOM 736 C CA . GLN C 1 19 ? 34.695 45.582 18.301 1.00 21.36 3563 GLN C CA 1
ATOM 737 C C . GLN C 1 19 ? 35.899 46.520 18.452 1.00 21.20 3563 GLN C C 1
ATOM 738 O O . GLN C 1 19 ? 37.026 46.134 18.148 1.00 20.84 3563 GLN C O 1
ATOM 744 N N . HIS C 1 20 ? 35.664 47.735 18.938 1.00 21.31 3564 HIS C N 1
ATOM 745 C CA . HIS C 1 20 ? 36.761 48.647 19.270 1.00 22.47 3564 HIS C CA 1
ATOM 746 C C . HIS C 1 20 ? 37.699 48.073 20.332 1.00 22.29 3564 HIS C C 1
ATOM 747 O O . HIS C 1 20 ? 38.924 48.178 20.208 1.00 22.28 3564 HIS C O 1
ATOM 754 N N . LEU C 1 21 ? 37.117 47.472 21.364 1.00 21.58 3565 LEU C N 1
ATOM 755 C CA . LEU C 1 21 ? 37.870 46.807 22.419 1.00 21.73 3565 LEU C CA 1
ATOM 756 C C . LEU C 1 21 ? 38.714 45.685 21.828 1.00 21.20 3565 LEU C C 1
ATOM 757 O O . LEU C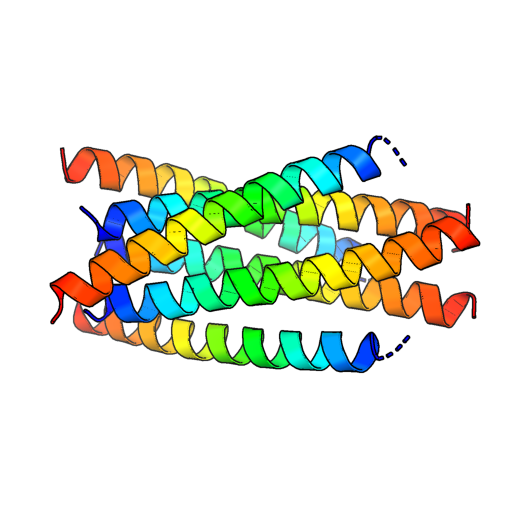 1 21 ? 39.904 45.552 22.135 1.00 20.70 3565 LEU C O 1
ATOM 762 N N . LEU C 1 22 ? 38.071 44.865 21.013 1.00 20.39 3566 LEU C N 1
ATOM 763 C CA . LEU C 1 22 ? 38.726 43.749 20.363 1.00 21.38 3566 LEU C CA 1
ATOM 764 C C . LEU C 1 22 ? 39.945 44.219 19.523 1.00 21.10 3566 LEU C C 1
ATOM 765 O O . LEU C 1 22 ? 41.028 43.632 19.625 1.00 21.33 3566 LEU C O 1
ATOM 770 N N . GLN C 1 23 ? 39.765 45.275 18.729 1.00 20.47 3567 GLN C N 1
ATOM 771 C CA . GLN C 1 23 ? 40.861 45.857 17.940 1.00 20.75 3567 GLN C CA 1
ATOM 772 C C . GLN C 1 23 ? 42.024 46.335 18.815 1.00 20.24 3567 GLN C C 1
ATOM 773 O O . GLN C 1 23 ? 43.183 46.134 18.472 1.00 20.09 3567 GLN C O 1
ATOM 779 N N . LEU C 1 24 ? 41.710 46.940 19.954 1.00 19.66 3568 LEU C N 1
ATOM 780 C CA . LEU C 1 24 ? 42.732 47.293 20.942 1.00 19.36 3568 LEU C CA 1
ATOM 781 C C . LEU C 1 24 ? 43.513 46.077 21.457 1.00 19.27 3568 LEU C C 1
ATOM 782 O O . LEU C 1 24 ? 44.739 46.158 21.649 1.00 18.70 3568 LEU C O 1
ATOM 787 N N . THR C 1 25 ? 42.815 44.957 21.669 1.00 18.61 3569 THR C N 1
ATOM 788 C CA . THR C 1 25 ? 43.486 43.742 22.121 1.00 18.73 3569 THR C CA 1
ATOM 789 C C . THR C 1 25 ? 44.419 43.201 21.038 1.00 18.95 3569 THR C C 1
ATOM 790 O O . THR C 1 25 ? 45.516 42.724 21.352 1.00 18.45 3569 THR C O 1
ATOM 794 N N . VAL C 1 26 ? 43.990 43.300 19.777 1.00 18.83 3570 VAL C N 1
ATOM 795 C CA . VAL C 1 26 ? 44.832 42.906 18.639 1.00 18.70 3570 VAL C CA 1
ATOM 796 C C . VAL C 1 26 ? 46.148 43.695 18.634 1.00 18.49 3570 VAL C C 1
ATOM 797 O O . VAL C 1 26 ? 47.210 43.112 18.441 1.00 18.63 3570 VAL C O 1
ATOM 801 N N . TRP C 1 27 ? 46.064 45.007 18.856 1.00 18.26 3571 TRP C N 1
ATOM 802 C CA . TRP C 1 27 ? 47.250 45.858 18.932 1.00 18.49 3571 TRP C CA 1
ATOM 803 C C . TRP C 1 27 ? 48.188 45.390 20.048 1.00 18.14 3571 TRP C C 1
ATOM 804 O O . TRP C 1 27 ? 49.396 45.283 19.833 1.00 18.25 3571 TRP C O 1
ATOM 815 N N . GLY C 1 28 ? 47.627 45.109 21.225 1.00 17.15 3572 GLY C N 1
ATOM 816 C CA . GLY C 1 28 ? 48.391 44.615 22.370 1.00 16.75 3572 GLY C CA 1
ATOM 817 C C . GLY C 1 28 ? 49.118 43.311 22.094 1.00 16.40 3572 GLY C C 1
ATOM 818 O O . GLY C 1 28 ? 50.321 43.181 22.381 1.00 16.18 3572 GLY C O 1
ATOM 819 N N . ILE C 1 29 ? 48.392 42.350 21.533 1.00 16.13 3573 ILE C N 1
ATOM 820 C CA . ILE C 1 29 ? 48.954 41.050 21.151 1.00 16.18 3573 ILE C CA 1
ATOM 821 C C . ILE C 1 29 ? 50.063 41.212 20.093 1.00 16.97 3573 ILE C C 1
ATOM 822 O O . ILE C 1 29 ? 51.113 40.580 20.200 1.00 16.72 3573 ILE C O 1
ATOM 827 N N . LYS C 1 30 ? 49.838 42.059 19.091 1.00 17.05 3574 LYS C N 1
ATOM 828 C CA . LYS C 1 30 ? 50.865 42.269 18.058 1.00 17.97 3574 LYS C CA 1
ATOM 829 C C . LYS C 1 30 ? 52.159 42.891 18.620 1.00 17.89 3574 LYS C C 1
ATOM 830 O O . LYS C 1 30 ? 53.236 42.498 18.204 1.00 18.42 3574 LYS C O 1
ATOM 836 N N . GLN C 1 31 ? 52.040 43.852 19.542 1.00 17.86 3575 GLN C N 1
ATOM 837 C CA . GLN C 1 31 ? 53.202 44.434 20.236 1.00 18.52 3575 GLN C CA 1
ATOM 838 C C . GLN C 1 31 ? 53.999 43.366 20.979 1.00 18.42 3575 GLN C C 1
ATOM 839 O O . GLN C 1 31 ? 55.238 43.286 20.853 1.00 18.30 3575 GLN C O 1
ATOM 845 N N . LEU C 1 32 ? 53.283 42.549 21.752 1.00 17.87 3576 LEU C N 1
ATOM 846 C CA . LEU C 1 32 ? 53.893 41.495 22.546 1.00 17.79 3576 LEU C CA 1
ATOM 847 C C . LEU C 1 32 ? 54.493 40.396 21.678 1.00 18.14 3576 LEU C C 1
ATOM 848 O O . LEU C 1 32 ? 55.601 39.909 21.961 1.00 18.26 3576 LEU C O 1
ATOM 853 N N . GLN C 1 33 ? 53.773 40.007 20.626 1.00 17.53 3577 GLN C N 1
ATOM 854 C CA . GLN C 1 33 ? 54.229 38.955 19.716 1.00 18.07 3577 GLN C CA 1
ATOM 855 C C . GLN C 1 33 ? 55.542 39.352 18.999 1.00 18.88 3577 GLN C C 1
ATOM 856 O O . GLN C 1 33 ? 56.467 38.548 18.918 1.00 18.97 3577 GLN C O 1
ATOM 862 N N . ALA C 1 34 ? 55.598 40.581 18.488 1.00 18.90 3578 ALA C N 1
ATOM 863 C CA . ALA C 1 34 ? 56.791 41.073 17.809 1.00 20.26 3578 ALA C CA 1
ATOM 864 C C . ALA C 1 34 ? 57.991 41.058 18.756 1.00 20.98 3578 ALA C C 1
ATOM 865 O O . ALA C 1 34 ? 59.089 40.685 18.351 1.00 21.15 3578 ALA C O 1
ATOM 867 N N . ARG C 1 35 ? 57.764 41.412 20.023 1.00 21.59 3579 ARG C N 1
ATOM 868 C CA . ARG C 1 35 ? 58.822 41.389 21.027 1.00 22.46 3579 ARG C CA 1
ATOM 869 C C . ARG C 1 35 ? 59.274 39.974 21.422 1.00 23.58 3579 ARG C C 1
ATOM 870 O O . ARG C 1 35 ? 60.474 39.687 21.449 1.00 23.86 3579 ARG C O 1
ATOM 878 N N . ILE C 1 36 ? 58.314 39.114 21.745 1.00 24.35 3580 ILE C N 1
ATOM 879 C CA . ILE C 1 36 ? 58.591 37.806 22.329 1.00 25.62 3580 ILE C CA 1
ATOM 880 C C . ILE C 1 36 ? 59.017 36.797 21.260 1.00 27.63 3580 ILE C C 1
ATOM 881 O O . ILE C 1 36 ? 59.934 35.995 21.471 1.00 27.58 3580 ILE C O 1
ATOM 886 N N . LEU C 1 37 ? 58.699 36.936 19.980 1.00 31.06 3581 LEU C N 1
ATOM 887 C CA . LEU C 1 37 ? 58.825 35.953 18.926 1.00 32.92 3581 LEU C CA 1
ATOM 888 C C . LEU C 1 37 ? 59.507 36.593 17.763 1.00 33.06 3581 LEU C C 1
ATOM 889 O O . LEU C 1 37 ? 60.204 35.873 17.083 1.00 33.67 3581 LEU C O 1
ATOM 898 N N . TRP D 2 2 ? 46.975 32.792 36.275 1.00 18.86 1628 TRP D N 1
ATOM 899 C CA . TRP D 2 2 ? 46.825 32.129 34.990 1.00 19.50 1628 TRP D CA 1
ATOM 900 C C . TRP D 2 2 ? 46.026 30.832 35.049 1.00 20.12 1628 TRP D C 1
ATOM 901 O O . TRP D 2 2 ? 45.332 30.487 34.089 1.00 19.84 1628 TRP D O 1
ATOM 920 N N . GLU D 2 4 ? 43.460 30.208 37.177 1.00 22.66 1630 GLU D N 1
ATOM 921 C CA . GLU D 2 4 ? 42.068 30.680 37.180 1.00 24.16 1630 GLU D CA 1
ATOM 922 C C . GLU D 2 4 ? 41.637 31.231 35.807 1.00 23.05 1630 GLU D C 1
ATOM 923 O O . GLU D 2 4 ? 40.539 30.918 35.335 1.00 23.63 1630 GLU D O 1
ATOM 929 N N . TRP D 2 5 ? 42.498 32.034 35.177 1.00 22.37 1631 TRP D N 1
ATOM 930 C CA . TRP D 2 5 ? 42.260 32.574 33.823 1.00 21.64 1631 TRP D CA 1
ATOM 931 C C . TRP D 2 5 ? 41.922 31.472 32.807 1.00 22.10 1631 TRP D C 1
ATOM 932 O O . TRP D 2 5 ? 40.953 31.579 32.059 1.00 21.43 1631 TRP D O 1
ATOM 943 N N . ASP D 2 6 ? 42.728 30.417 32.793 1.00 22.46 1632 ASP D N 1
ATOM 944 C CA . ASP D 2 6 ? 42.514 29.267 31.918 1.00 24.13 1632 ASP D CA 1
ATOM 945 C C . ASP D 2 6 ? 41.130 28.616 32.090 1.00 24.08 1632 ASP D C 1
ATOM 946 O O . ASP D 2 6 ? 40.479 28.234 31.109 1.00 23.67 1632 ASP D O 1
ATOM 951 N N . ARG D 2 7 ? 40.708 28.486 33.344 1.00 24.41 1633 ARG D N 1
ATOM 952 C CA . ARG D 2 7 ? 39.403 27.915 33.692 1.00 25.65 1633 ARG D CA 1
ATOM 953 C C . ARG D 2 7 ? 38.248 28.817 33.207 1.00 25.31 1633 ARG D C 1
ATOM 954 O O . ARG D 2 7 ? 37.305 28.334 32.571 1.00 25.47 1633 ARG D O 1
ATOM 962 N N . LYS D 2 8 ? 38.340 30.119 33.489 1.00 24.76 1634 LYS D N 1
ATOM 963 C CA . LYS D 2 8 ? 37.342 31.101 33.029 1.00 24.72 1634 LYS D CA 1
ATOM 964 C C . LYS D 2 8 ? 37.232 31.190 31.500 1.00 24.19 1634 LYS D C 1
ATOM 965 O O . LYS D 2 8 ? 36.131 31.363 30.954 1.00 23.46 1634 LYS D O 1
ATOM 971 N N . ILE D 2 9 ? 38.371 31.086 30.813 1.00 23.52 1635 ILE D N 1
ATOM 972 C CA . ILE D 2 9 ? 38.367 31.080 29.355 1.00 23.42 1635 ILE D CA 1
ATOM 973 C C . ILE D 2 9 ? 37.553 29.888 28.827 1.00 24.24 1635 ILE D C 1
ATOM 974 O O . ILE D 2 9 ? 36.723 30.039 27.932 1.00 23.63 1635 ILE D O 1
ATOM 979 N N . GLU D 2 10 ? 37.803 28.706 29.379 1.00 25.46 1636 GLU D N 1
ATOM 980 C CA . GLU D 2 10 ? 37.071 27.502 28.980 1.00 27.45 1636 GLU D CA 1
ATOM 981 C C . GLU D 2 10 ? 35.576 27.648 29.296 1.00 26.99 1636 GLU D C 1
ATOM 982 O O . GLU D 2 10 ? 34.724 27.316 28.465 1.00 26.71 1636 GLU D O 1
ATOM 988 N N . GLU D 2 11 ? 35.277 28.166 30.484 1.00 26.86 1637 GLU D N 1
ATOM 989 C CA . GLU D 2 11 ? 33.899 28.347 30.944 1.00 27.92 1637 GLU D CA 1
ATOM 990 C C . GLU D 2 11 ? 33.092 29.277 30.028 1.00 27.22 1637 GLU D C 1
ATOM 991 O O . GLU D 2 11 ? 32.024 28.903 29.543 1.00 26.46 1637 GLU D O 1
ATOM 997 N N . TYR D 2 12 ? 33.605 30.484 29.783 1.00 26.89 1638 TYR D N 1
ATOM 998 C CA . TYR D 2 12 ? 32.892 31.428 28.923 1.00 26.54 1638 TYR D CA 1
ATOM 999 C C . TYR D 2 12 ? 32.898 31.057 27.443 1.00 26.42 1638 TYR D C 1
ATOM 1000 O O . TYR D 2 12 ? 31.952 31.387 26.724 1.00 26.06 1638 TYR D O 1
ATOM 1009 N N . THR D 2 13 ? 33.941 30.361 26.994 1.00 26.05 1639 THR D N 1
ATOM 1010 C CA . THR D 2 13 ? 33.955 29.850 25.633 1.00 26.52 1639 THR D CA 1
ATOM 1011 C C . THR D 2 13 ? 32.782 28.878 25.428 1.00 27.08 1639 THR D C 1
ATOM 1012 O O . THR D 2 13 ? 32.039 29.005 24.461 1.00 26.58 1639 THR D O 1
ATOM 1016 N N . LYS D 2 14 ? 32.605 27.937 26.351 1.00 28.21 1640 LYS D N 1
ATOM 1017 C CA . LYS D 2 14 ? 31.478 26.999 26.259 1.00 29.88 1640 LYS D CA 1
ATOM 1018 C C . LYS D 2 14 ? 30.122 27.713 26.339 1.00 29.92 1640 LYS D C 1
ATOM 1019 O O . LYS D 2 14 ? 29.205 27.398 25.579 1.00 30.00 1640 LYS D O 1
ATOM 1025 N N . LYS D 2 15 ? 30.023 28.684 27.248 1.00 30.20 1641 LYS D N 1
ATOM 1026 C CA . LYS D 2 15 ? 28.815 29.503 27.420 1.00 30.91 1641 LYS D CA 1
ATOM 1027 C C . LYS D 2 15 ? 28.382 30.189 26.113 1.00 30.52 1641 LYS D C 1
ATOM 1028 O O . LYS D 2 15 ? 27.229 30.050 25.705 1.00 30.16 1641 LYS D O 1
ATOM 1034 N N . ILE D 2 16 ? 29.307 30.899 25.449 1.00 30.29 1642 ILE D N 1
ATOM 1035 C CA . ILE D 2 16 ? 29.005 31.613 24.191 1.00 30.42 1642 ILE D CA 1
ATOM 1036 C C . ILE D 2 16 ? 28.644 30.680 23.019 1.00 30.45 1642 ILE D C 1
ATOM 1037 O O . ILE D 2 16 ? 27.733 30.973 22.247 1.00 30.00 1642 ILE D O 1
ATOM 1042 N N . GLU D 2 17 ? 29.378 29.578 22.886 1.00 30.78 1643 GLU D N 1
ATOM 1043 C CA . GLU D 2 17 ? 29.086 28.542 21.897 1.00 31.74 1643 GLU D CA 1
ATOM 1044 C C . GLU D 2 17 ? 27.645 28.014 22.052 1.00 31.20 1643 GLU D C 1
ATOM 1045 O O . GLU D 2 17 ? 26.911 27.884 21.070 1.00 31.10 1643 GLU D O 1
ATOM 1051 N N . GLU D 2 18 ? 27.252 27.742 23.293 1.00 31.17 1644 GLU D N 1
ATOM 1052 C CA . GLU D 2 18 ? 25.887 27.320 23.617 1.00 31.67 1644 GLU D CA 1
ATOM 1053 C C . GLU D 2 18 ? 24.833 28.391 23.327 1.00 30.85 1644 GLU D C 1
ATOM 1054 O O . GLU D 2 18 ? 23.766 28.080 22.810 1.00 30.89 1644 GLU D O 1
ATOM 1060 N N . LEU D 2 19 ? 25.139 29.643 23.653 1.00 29.92 1645 LEU D N 1
ATOM 1061 C CA . LEU D 2 19 ? 24.217 30.754 23.414 1.00 29.36 1645 LEU D CA 1
ATOM 1062 C C . LEU D 2 19 ? 24.050 31.071 21.932 1.00 29.19 1645 LEU D C 1
ATOM 1063 O O . LEU D 2 19 ? 22.960 31.438 21.496 1.00 28.40 1645 L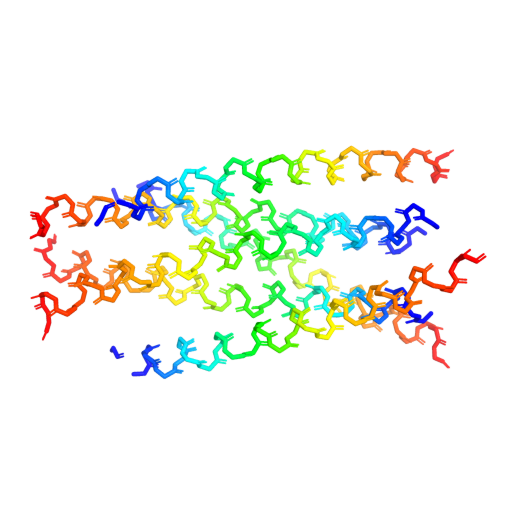EU D O 1
ATOM 1068 N N . ILE D 2 20 ? 25.133 30.941 21.165 1.00 29.40 1646 ILE D N 1
ATOM 1069 C CA . ILE D 2 20 ? 25.075 31.148 19.720 1.00 29.89 1646 ILE D CA 1
ATOM 1070 C C . ILE D 2 20 ? 24.195 30.068 19.051 1.00 30.85 1646 ILE D C 1
ATOM 1071 O O . ILE D 2 20 ? 23.396 30.378 18.164 1.00 30.47 1646 ILE D O 1
ATOM 1076 N N . LYS D 2 21 ? 24.341 28.821 19.498 1.00 31.77 1647 LYS D N 1
ATOM 1077 C CA . LYS D 2 21 ? 23.506 27.712 19.031 1.00 33.43 1647 LYS D CA 1
ATOM 1078 C C . LYS D 2 21 ? 22.021 27.955 19.334 1.00 33.17 1647 LYS D C 1
ATOM 1079 O O . LYS D 2 21 ? 21.177 27.796 18.450 1.00 33.42 1647 LYS D O 1
ATOM 1085 N N . LYS D 2 22 ? 21.721 28.332 20.578 1.00 33.21 1648 LYS D N 1
ATOM 1086 C CA . LYS D 2 22 ? 20.380 28.763 20.980 1.00 33.41 1648 LYS D CA 1
ATOM 1087 C C . LYS D 2 22 ? 19.827 29.822 20.051 1.00 32.93 1648 LYS D C 1
ATOM 1088 O O . LYS D 2 22 ? 18.698 29.707 19.575 1.00 32.86 1648 LYS D O 1
ATOM 1094 N N . SER D 2 23 ? 20.633 30.858 19.818 1.00 32.13 1649 SER D N 1
ATOM 1095 C CA . SER D 2 23 ? 20.266 31.987 18.981 1.00 31.34 1649 SER D CA 1
ATOM 1096 C C . SER D 2 23 ? 20.003 31.582 17.532 1.00 32.01 1649 SER D C 1
ATOM 1097 O O . SER D 2 23 ? 19.096 32.127 16.891 1.00 31.56 1649 SER D O 1
ATOM 1100 N N . GLN D 2 24 ? 20.803 30.647 17.012 1.00 32.41 1650 GLN D N 1
ATOM 1101 C CA . GLN D 2 24 ? 20.631 30.160 15.635 1.00 33.43 1650 GLN D CA 1
ATOM 1102 C C . GLN D 2 24 ? 19.286 29.437 15.485 1.00 33.64 1650 GLN D C 1
ATOM 1103 O O . GLN D 2 24 ? 18.532 29.706 14.556 1.00 33.65 1650 GLN D O 1
ATOM 1109 N N . GLU D 2 25 ? 19.004 28.530 16.414 1.00 34.24 1651 GLU D N 1
ATOM 1110 C CA . GLU D 2 25 ? 17.732 27.820 16.463 1.00 35.26 1651 GLU D CA 1
ATOM 1111 C C . GLU D 2 25 ? 16.550 28.787 16.569 1.00 35.40 1651 GLU D C 1
ATOM 1112 O O . GLU D 2 25 ? 15.609 28.707 15.777 1.00 35.65 1651 GLU D O 1
ATOM 1118 N N . GLN D 2 26 ? 16.614 29.710 17.530 1.00 35.43 1652 GLN D N 1
ATOM 1119 C CA . GLN D 2 26 ? 15.550 30.692 17.725 1.00 35.35 1652 GLN D CA 1
ATOM 1120 C C . GLN D 2 26 ? 15.337 31.538 16.474 1.00 36.00 1652 GLN D C 1
ATOM 1121 O O . GLN D 2 26 ? 14.193 31.851 16.130 1.00 35.76 1652 GLN D O 1
ATOM 1127 N N . GLN D 2 27 ? 16.427 31.886 15.786 1.00 36.55 1653 GLN D N 1
ATOM 1128 C CA . GLN D 2 27 ? 16.341 32.666 14.546 1.00 37.70 1653 GLN D CA 1
ATOM 1129 C C . GLN D 2 27 ? 15.635 31.894 13.419 1.00 39.16 1653 GLN D C 1
ATOM 1130 O O . GLN D 2 27 ? 14.832 32.472 12.692 1.00 39.03 1653 GLN D O 1
ATOM 1136 N N . GLU D 2 28 ? 15.943 30.604 13.282 1.00 40.99 1654 GLU D N 1
ATOM 1137 C CA . GLU D 2 28 ? 15.267 29.737 12.315 1.00 43.59 1654 GLU D CA 1
ATOM 1138 C C . GLU D 2 28 ? 13.765 29.774 12.578 1.00 44.23 1654 GLU D C 1
ATOM 1139 O O . GLU D 2 28 ? 12.991 30.167 11.704 1.00 44.58 1654 GLU D O 1
ATOM 1145 N N . LYS D 2 29 ? 13.381 29.387 13.797 1.00 45.28 1655 LYS D N 1
ATOM 1146 C CA . LYS D 2 29 ? 11.997 29.420 14.264 1.00 46.38 1655 LYS D CA 1
ATOM 1147 C C . LYS D 2 29 ? 11.291 30.742 13.939 1.00 47.28 1655 LYS D C 1
ATOM 1148 O O . LYS D 2 29 ? 10.239 30.736 13.296 1.00 47.35 1655 LYS D O 1
ATOM 1154 N N . ASN D 2 30 ? 11.873 31.862 14.374 1.00 48.21 1656 ASN D N 1
ATOM 1155 C CA . ASN D 2 30 ? 11.290 33.192 14.150 1.00 49.30 1656 ASN D CA 1
ATOM 1156 C C . ASN D 2 30 ? 11.079 33.555 12.679 1.00 50.41 1656 ASN D C 1
ATOM 1157 O O . ASN D 2 30 ? 10.103 34.227 12.332 1.00 50.36 1656 ASN D O 1
ATOM 1162 N N . GLU D 2 31 ? 12.001 33.116 11.827 1.00 51.97 1657 GLU D N 1
ATOM 1163 C CA . GLU D 2 31 ? 11.908 33.358 10.391 1.00 53.49 1657 GLU D CA 1
ATOM 1164 C C . GLU D 2 31 ? 10.846 32.479 9.722 1.00 54.67 1657 GLU D C 1
ATOM 1165 O O . GLU D 2 31 ? 10.155 32.930 8.807 1.00 54.70 1657 GLU D O 1
ATOM 1171 N N . LYS D 2 32 ? 10.710 31.240 10.196 1.00 56.16 1658 LYS D N 1
ATOM 1172 C CA . LYS D 2 32 ? 9.652 30.339 9.728 1.00 57.95 1658 LYS D CA 1
ATOM 1173 C C . LYS D 2 32 ? 8.256 30.824 10.137 1.00 58.86 1658 LYS D C 1
ATOM 1174 O O . LYS D 2 32 ? 7.266 30.496 9.480 1.00 59.10 1658 LYS D O 1
ATOM 1180 N N . GLU D 2 33 ? 8.194 31.616 11.207 1.00 60.02 1659 GLU D N 1
ATOM 1181 C CA . GLU D 2 33 ? 6.939 32.150 11.739 1.00 61.22 1659 GLU D CA 1
ATOM 1182 C C . GLU D 2 33 ? 6.390 33.368 10.991 1.00 61.85 1659 GLU D C 1
ATOM 1183 O O . GLU D 2 33 ? 5.172 33.539 10.903 1.00 62.02 1659 GLU D O 1
ATOM 1189 N N . LEU D 2 34 ? 7.273 34.223 10.478 1.00 62.70 1660 LEU D N 1
ATOM 1190 C CA . LEU D 2 34 ? 6.824 35.393 9.719 1.00 63.47 1660 LEU D CA 1
ATOM 1191 C C . LEU D 2 34 ? 6.469 35.044 8.271 1.00 64.19 1660 LEU D C 1
ATOM 1192 O O . LEU D 2 34 ? 5.670 35.741 7.640 1.00 64.06 1660 LEU D O 1
ATOM 1197 N N . LYS D 2 35 ? 6.878 33.916 7.686 1.00 65.98 1661 LYS D N 1
ATOM 1198 C CA . LYS D 2 35 ? 6.623 33.184 6.454 1.00 66.82 1661 LYS D CA 1
ATOM 1199 C C . LYS D 2 35 ? 5.198 32.696 6.450 1.00 66.82 1661 LYS D C 1
ATOM 1200 O O . LYS D 2 35 ? 4.464 33.035 5.533 1.00 67.02 1661 LYS D O 1
ATOM 1210 N N . TRP E 2 2 ? 51.570 32.327 13.040 1.00 21.83 2628 TRP E N 1
ATOM 1211 C CA . TRP E 2 2 ? 51.229 33.726 13.288 1.00 21.58 2628 TRP E CA 1
ATOM 1212 C C . TRP E 2 2 ? 50.891 34.514 12.017 1.00 21.65 2628 TRP E C 1
ATOM 1213 O O . TRP E 2 2 ? 50.052 35.423 12.041 1.00 21.19 2628 TRP E O 1
ATOM 1232 N N . GLU E 2 4 ? 49.382 33.220 9.443 1.00 23.67 2630 GLU E N 1
ATOM 1233 C CA . GLU E 2 4 ? 48.028 32.765 9.157 1.00 24.54 2630 GLU E CA 1
ATOM 1234 C C . GLU E 2 4 ? 47.028 33.436 10.124 1.00 24.50 2630 GLU E C 1
ATOM 1235 O O . GLU E 2 4 ? 45.982 33.936 9.696 1.00 24.31 2630 GLU E O 1
ATOM 1241 N N . TRP E 2 5 ? 47.379 33.474 11.412 1.00 24.07 2631 TRP E N 1
ATOM 1242 C CA . TRP E 2 5 ? 46.622 34.216 12.425 1.00 24.17 2631 TRP E CA 1
ATOM 1243 C C . TRP E 2 5 ? 46.325 35.647 11.975 1.00 24.75 2631 TRP E C 1
ATOM 1244 O O . TRP E 2 5 ? 45.181 36.099 12.036 1.00 25.15 2631 TRP E O 1
ATOM 1255 N N . ASP E 2 6 ? 47.361 36.343 11.507 1.00 24.97 2632 ASP E N 1
ATOM 1256 C CA . ASP E 2 6 ? 47.269 37.739 11.087 1.00 25.35 2632 ASP E CA 1
ATOM 1257 C C . ASP E 2 6 ? 46.264 37.933 9.940 1.00 25.79 2632 ASP E C 1
ATOM 1258 O O . ASP E 2 6 ? 45.488 38.908 9.936 1.00 25.35 2632 ASP E O 1
ATOM 1263 N N . ARG E 2 7 ? 46.285 37.009 8.976 1.00 26.30 2633 ARG E N 1
ATOM 1264 C CA . ARG E 2 7 ? 45.362 37.034 7.836 1.00 27.41 2633 ARG E CA 1
ATOM 1265 C C . ARG E 2 7 ? 43.911 36.810 8.273 1.00 26.80 2633 ARG E C 1
ATOM 1266 O O . ARG E 2 7 ? 43.018 37.490 7.797 1.00 26.72 2633 ARG E O 1
ATOM 1274 N N . LYS E 2 8 ? 43.691 35.850 9.166 1.00 26.96 2634 LYS E N 1
ATOM 1275 C CA . LYS E 2 8 ? 42.349 35.562 9.692 1.00 27.47 2634 LYS E CA 1
ATOM 1276 C C . LYS E 2 8 ? 41.783 36.721 10.504 1.00 27.16 2634 LYS E C 1
ATOM 1277 O O . LYS E 2 8 ? 40.596 37.038 10.393 1.00 27.26 2634 LYS E O 1
ATOM 1283 N N . ILE E 2 9 ? 42.640 37.362 11.298 1.00 26.92 2635 ILE E N 1
ATOM 1284 C CA . ILE E 2 9 ? 42.267 38.560 12.036 1.00 27.02 2635 ILE E CA 1
ATOM 1285 C C . ILE E 2 9 ? 41.745 39.614 11.069 1.00 27.77 2635 ILE E C 1
ATOM 1286 O O . ILE E 2 9 ? 40.726 40.265 11.328 1.00 26.89 2635 ILE E O 1
ATOM 1291 N N . GLU E 2 10 ? 42.455 39.783 9.957 1.00 28.28 2636 GLU E N 1
ATOM 1292 C CA . GLU E 2 10 ? 42.060 40.743 8.954 1.00 29.38 2636 GLU E CA 1
ATOM 1293 C C . GLU E 2 10 ? 40.741 40.349 8.288 1.00 28.98 2636 GLU E C 1
ATOM 1294 O O . GLU E 2 10 ? 39.864 41.193 8.111 1.00 28.78 2636 GLU E O 1
ATOM 1300 N N . GLU E 2 11 ? 40.605 39.069 7.942 1.00 29.02 2637 GLU E N 1
ATOM 1301 C CA . GLU E 2 11 ? 39.390 38.549 7.315 1.00 30.31 2637 GLU E CA 1
ATOM 1302 C C . GLU E 2 11 ? 38.145 38.852 8.146 1.00 29.27 2637 GLU E C 1
ATOM 1303 O O . GLU E 2 11 ? 37.178 39.430 7.651 1.00 28.87 2637 GLU E O 1
ATOM 1309 N N . TYR E 2 12 ? 38.171 38.434 9.406 1.00 28.94 2638 TYR E N 1
ATOM 1310 C CA . TYR E 2 12 ? 37.015 38.587 10.280 1.00 28.73 2638 TYR E CA 1
ATOM 1311 C C . TYR E 2 12 ? 36.775 40.025 10.707 1.00 28.40 2638 TYR E C 1
ATOM 1312 O O . TYR E 2 12 ? 35.626 40.408 10.914 1.00 28.17 2638 TYR E O 1
ATOM 1321 N N . THR E 2 13 ? 37.841 40.824 10.803 1.00 27.77 2639 THR E N 1
ATOM 1322 C CA . THR E 2 13 ? 37.707 42.261 11.025 1.00 27.88 2639 THR E CA 1
ATOM 1323 C C . THR E 2 13 ? 36.919 42.913 9.868 1.00 28.96 2639 THR E C 1
ATOM 1324 O O . THR E 2 13 ? 36.008 43.719 10.105 1.00 28.15 2639 THR E O 1
ATOM 1328 N N . LYS E 2 14 ? 37.282 42.553 8.631 1.00 29.51 2640 LYS E N 1
ATOM 1329 C CA . LYS E 2 14 ? 36.574 43.012 7.431 1.00 30.59 2640 LYS E CA 1
ATOM 1330 C C . LYS E 2 14 ? 35.110 42.572 7.429 1.00 30.18 2640 LYS E C 1
ATOM 1331 O O . LYS E 2 14 ? 34.217 43.387 7.186 1.00 29.83 2640 LYS E O 1
ATOM 1337 N N . LYS E 2 15 ? 34.880 41.289 7.699 1.00 30.39 2641 LYS E N 1
ATOM 1338 C CA . LYS E 2 15 ? 33.530 40.740 7.755 1.00 30.89 2641 LYS E CA 1
ATOM 1339 C C . LYS E 2 15 ? 32.650 41.443 8.808 1.00 30.65 2641 LYS E C 1
ATOM 1340 O O . LYS E 2 15 ? 31.535 41.870 8.490 1.00 30.59 2641 LYS E O 1
ATOM 1346 N N . ILE E 2 16 ? 33.155 41.597 10.035 1.00 30.16 2642 ILE E N 1
ATOM 1347 C CA . ILE E 2 16 ? 32.374 42.276 11.081 1.00 30.18 2642 ILE E CA 1
ATOM 1348 C C . ILE E 2 16 ? 32.074 43.753 10.772 1.00 30.43 2642 ILE E C 1
ATOM 1349 O O . ILE E 2 16 ? 30.994 44.244 11.102 1.00 29.78 2642 ILE E O 1
ATOM 1354 N N . GLU E 2 17 ? 33.023 44.447 10.140 1.00 30.92 2643 GLU E N 1
ATOM 1355 C CA . GLU E 2 17 ? 32.842 45.852 9.753 1.00 32.40 2643 GLU E CA 1
ATOM 1356 C C . GLU E 2 17 ? 31.703 46.003 8.736 1.00 32.37 2643 GLU E C 1
ATOM 1357 O O . GLU E 2 17 ? 30.982 47.004 8.746 1.00 32.17 2643 GLU E O 1
ATOM 1363 N N . GLU E 2 18 ? 31.558 45.001 7.870 1.00 32.80 2644 GLU E N 1
ATOM 1364 C CA . GLU E 2 18 ? 30.479 44.956 6.875 1.00 33.86 2644 GLU E CA 1
ATOM 1365 C C . GLU E 2 18 ? 29.128 44.679 7.555 1.00 33.14 2644 GLU E C 1
ATOM 1366 O O . GLU E 2 18 ? 28.142 45.367 7.289 1.00 33.48 2644 GLU E O 1
ATOM 1372 N N . LEU E 2 19 ? 29.106 43.679 8.439 1.00 32.35 2645 LEU E N 1
ATOM 1373 C CA . LEU E 2 19 ? 27.910 43.314 9.203 1.00 31.67 2645 LEU E CA 1
ATOM 1374 C C . LEU E 2 19 ? 27.426 44.453 10.088 1.00 31.44 2645 LEU E C 1
ATOM 1375 O O . LEU E 2 19 ? 26.224 44.689 10.204 1.00 31.58 2645 LEU E O 1
ATOM 1380 N N . ILE E 2 20 ? 28.366 45.171 10.687 1.00 31.40 2646 ILE E N 1
ATOM 1381 C CA . ILE E 2 20 ? 28.049 46.349 11.477 1.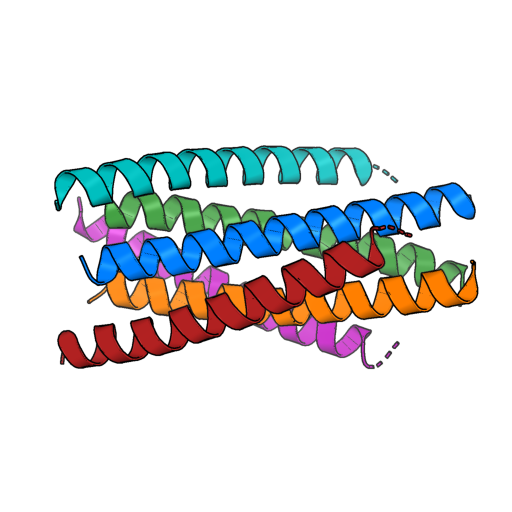00 31.14 2646 ILE E CA 1
ATOM 1382 C C . ILE E 2 20 ? 27.420 47.450 10.609 1.00 32.01 2646 ILE E C 1
ATOM 1383 O O . ILE E 2 20 ? 26.451 48.093 11.027 1.00 31.44 2646 ILE E O 1
ATOM 1388 N N . LYS E 2 21 ? 27.978 47.674 9.415 1.00 32.56 2647 LYS E N 1
ATOM 1389 C CA . LYS E 2 21 ? 27.434 48.680 8.490 1.00 33.54 2647 LYS E CA 1
ATOM 1390 C C . LYS E 2 21 ? 26.013 48.296 8.053 1.00 32.87 2647 LYS E C 1
ATOM 1391 O O . LYS E 2 21 ? 25.120 49.138 8.015 1.00 32.95 2647 LYS E O 1
ATOM 1397 N N . LYS E 2 22 ? 25.819 47.019 7.737 1.00 32.98 2648 LYS E N 1
ATOM 1398 C CA . LYS E 2 22 ? 24.502 46.483 7.417 1.00 33.36 2648 LYS E CA 1
ATOM 1399 C C . LYS E 2 22 ? 23.491 46.732 8.557 1.00 33.31 2648 LYS E C 1
ATOM 1400 O O . LYS E 2 22 ? 22.370 47.203 8.310 1.00 33.35 2648 LYS E O 1
ATOM 1406 N N . SER E 2 23 ? 23.910 46.435 9.793 1.00 32.41 2649 SER E N 1
ATOM 1407 C CA . SER E 2 23 ? 23.091 46.624 10.989 1.00 31.54 2649 SER E CA 1
ATOM 1408 C C . SER E 2 23 ? 22.742 48.088 11.239 1.00 32.08 2649 SER E C 1
ATOM 1409 O O . SER E 2 23 ? 21.603 48.393 11.586 1.00 31.65 2649 SER E O 1
ATOM 1412 N N . GLN E 2 24 ? 23.715 48.984 11.060 1.00 32.24 2650 GLN E N 1
ATOM 1413 C CA . GLN E 2 24 ? 23.500 50.423 11.196 1.00 33.39 2650 GLN E CA 1
ATOM 1414 C C . GLN E 2 24 ? 22.450 50.925 10.200 1.00 33.71 2650 GLN E C 1
ATOM 1415 O O . GLN E 2 24 ? 21.643 51.805 10.532 1.00 33.20 2650 GLN E O 1
ATOM 1421 N N . GLU E 2 25 ? 22.486 50.364 8.990 1.00 34.47 2651 GLU E N 1
ATOM 1422 C CA . GLU E 2 25 ? 21.537 50.703 7.928 1.00 35.72 2651 GLU E CA 1
ATOM 1423 C C . GLU E 2 25 ? 20.122 50.229 8.274 1.00 35.82 2651 GLU E C 1
ATOM 1424 O O . GLU E 2 25 ? 19.179 51.011 8.171 1.00 35.85 2651 GLU E O 1
ATOM 1430 N N . GLN E 2 26 ? 19.984 48.971 8.704 1.00 36.13 2652 GLN E N 1
ATOM 1431 C CA . GLN E 2 26 ? 18.701 48.470 9.217 1.00 36.85 2652 GLN E CA 1
ATOM 1432 C C . GLN E 2 26 ? 18.167 49.294 10.378 1.00 36.73 2652 GLN E C 1
ATOM 1433 O O . GLN E 2 26 ? 16.978 49.611 10.419 1.00 36.95 2652 GLN E O 1
ATOM 1439 N N . GLN E 2 27 ? 19.048 49.633 11.316 1.00 36.39 2653 GLN E N 1
ATOM 1440 C CA . GLN E 2 27 ? 18.677 50.446 12.457 1.00 36.46 2653 GLN E CA 1
ATOM 1441 C C . GLN E 2 27 ? 18.109 51.794 12.027 1.00 37.44 2653 GLN E C 1
ATOM 1442 O O . GLN E 2 27 ? 17.093 52.229 12.571 1.00 37.28 2653 GLN E O 1
ATOM 1448 N N . GLU E 2 28 ? 18.764 52.441 11.060 1.00 38.33 2654 GLU E N 1
ATOM 1449 C CA . GLU E 2 28 ? 18.285 53.701 10.475 1.00 39.98 2654 GLU E CA 1
ATOM 1450 C C . GLU E 2 28 ? 16.896 53.539 9.858 1.00 39.73 2654 GLU E C 1
ATOM 1451 O O . GLU E 2 28 ? 16.017 54.367 10.088 1.00 39.74 2654 GLU E O 1
ATOM 1457 N N . LYS E 2 29 ? 16.718 52.471 9.081 1.00 40.12 2655 LYS E N 1
ATOM 1458 C CA . LYS E 2 29 ? 15.446 52.160 8.444 1.00 41.13 2655 LYS E CA 1
ATOM 1459 C C . LYS E 2 29 ? 14.339 51.961 9.492 1.00 41.64 2655 LYS E C 1
ATOM 1460 O O . LYS E 2 29 ? 13.298 52.624 9.435 1.00 41.70 2655 LYS E O 1
ATOM 1466 N N . ASN E 2 30 ? 14.592 51.069 10.453 1.00 41.90 2656 ASN E N 1
ATOM 1467 C CA . ASN E 2 30 ? 13.664 50.785 11.548 1.00 42.37 2656 ASN E CA 1
ATOM 1468 C C . ASN E 2 30 ? 13.267 52.016 12.353 1.00 43.25 2656 ASN E C 1
ATOM 1469 O O . ASN E 2 30 ? 12.088 52.198 12.665 1.00 43.22 2656 ASN E O 1
ATOM 1474 N N . GLU E 2 31 ? 14.242 52.865 12.667 1.00 44.47 2657 GLU E N 1
ATOM 1475 C CA . GLU E 2 31 ? 13.991 54.093 13.421 1.00 46.31 2657 GLU E CA 1
ATOM 1476 C C . GLU E 2 31 ? 13.259 55.172 12.612 1.00 47.38 2657 GLU E C 1
ATOM 1477 O O . GLU E 2 31 ? 12.617 56.051 13.192 1.00 47.55 2657 GLU E O 1
ATOM 1483 N N . LYS E 2 32 ? 13.351 55.091 11.282 1.00 48.69 2658 LYS E N 1
ATOM 1484 C CA . LYS E 2 32 ? 12.612 55.981 10.380 1.00 50.08 2658 LYS E CA 1
ATOM 1485 C C . LYS E 2 32 ? 11.126 55.630 10.337 1.00 50.63 2658 LYS E C 1
ATOM 1486 O O . LYS E 2 32 ? 10.276 56.522 10.388 1.00 50.75 2658 LYS E O 1
ATOM 1492 N N . GLU E 2 33 ? 10.832 54.332 10.237 1.00 51.55 2659 GLU E N 1
ATOM 1493 C CA . GLU E 2 33 ? 9.459 53.812 10.208 1.00 52.59 2659 GLU E CA 1
ATOM 1494 C C . GLU E 2 33 ? 8.641 54.209 11.433 1.00 52.91 2659 GLU E C 1
ATOM 1495 O O . GLU E 2 33 ? 7.436 54.448 11.330 1.00 52.93 2659 GLU E O 1
ATOM 1501 N N . LEU E 2 34 ? 9.305 54.258 12.586 1.00 53.43 2660 LEU E N 1
ATOM 1502 C CA . LEU E 2 34 ? 8.681 54.645 13.851 1.00 53.61 2660 LEU E CA 1
ATOM 1503 C C . LEU E 2 34 ? 8.153 56.079 13.826 1.00 54.44 2660 LEU E C 1
ATOM 1504 O O . LEU E 2 34 ? 6.954 56.306 14.012 1.00 54.28 2660 LEU E O 1
ATOM 1509 N N . LYS E 2 35 ? 8.865 56.982 13.155 1.00 56.30 2661 LYS E N 1
ATOM 1510 C CA . LYS E 2 35 ? 8.567 58.388 12.927 1.00 57.15 2661 LYS E CA 1
ATOM 1511 C C . LYS E 2 35 ? 7.480 58.535 11.891 1.00 57.07 2661 LYS E C 1
ATOM 1512 O O . LYS E 2 35 ? 6.775 59.531 11.908 1.00 57.25 2661 LYS E O 1
ATOM 1522 N N . TRP F 2 2 ? 51.444 52.408 25.557 1.00 24.71 3628 TRP F N 1
ATOM 1523 C CA . TRP F 2 2 ? 50.650 51.601 26.486 1.00 24.61 3628 TRP F CA 1
ATOM 1524 C C . TRP F 2 2 ? 49.775 52.431 27.437 1.00 25.79 3628 TRP F C 1
ATOM 1525 O O . TRP F 2 2 ? 48.713 51.975 27.845 1.00 25.37 3628 TRP F O 1
ATOM 1544 N N . GLU F 2 4 ? 48.232 55.313 26.607 1.00 28.12 3630 GLU F N 1
ATOM 1545 C CA . GLU F 2 4 ? 47.069 55.650 25.793 1.00 28.54 3630 GLU F CA 1
ATOM 1546 C C . GLU F 2 4 ? 46.199 54.412 25.504 1.00 27.71 3630 GLU F C 1
ATOM 1547 O O . GLU F 2 4 ? 44.968 54.512 25.461 1.00 26.82 3630 GLU F O 1
ATOM 1553 N N . TRP F 2 5 ? 46.853 53.262 25.315 1.00 26.39 3631 TRP F N 1
ATOM 1554 C CA . TRP F 2 5 ? 46.165 51.974 25.193 1.00 25.29 3631 TRP F CA 1
ATOM 1555 C C . TRP F 2 5 ? 45.313 51.686 26.427 1.00 25.49 3631 TRP F C 1
ATOM 1556 O O . TRP F 2 5 ? 44.144 51.337 26.295 1.00 25.30 3631 TRP F O 1
ATOM 1567 N N . ASP F 2 6 ? 45.906 51.840 27.611 1.00 26.08 3632 ASP F N 1
ATOM 1568 C CA . ASP F 2 6 ? 45.202 51.700 28.893 1.00 27.35 3632 ASP F CA 1
ATOM 1569 C C . ASP F 2 6 ? 43.967 52.619 28.976 1.00 27.46 3632 ASP F C 1
ATOM 1570 O O . ASP F 2 6 ? 42.894 52.184 29.412 1.00 26.96 3632 ASP F O 1
ATOM 1575 N N . ARG F 2 7 ? 44.136 53.876 28.557 1.00 27.44 3633 ARG F N 1
ATOM 1576 C CA . ARG F 2 7 ? 43.055 54.875 28.570 1.00 28.54 3633 ARG F CA 1
ATOM 1577 C C . ARG F 2 7 ? 41.876 54.454 27.685 1.00 27.32 3633 ARG F C 1
ATOM 1578 O O . ARG F 2 7 ? 40.712 54.521 28.098 1.00 27.01 3633 ARG F O 1
ATOM 1586 N N . LYS F 2 8 ? 42.193 54.012 26.475 1.00 26.58 3634 LYS F N 1
ATOM 1587 C CA . LYS F 2 8 ? 41.185 53.600 25.505 1.00 26.33 3634 LYS F CA 1
ATOM 1588 C C . LYS F 2 8 ? 40.467 52.304 25.886 1.00 25.57 3634 LYS F C 1
ATOM 1589 O O . LYS F 2 8 ? 39.262 52.184 25.662 1.00 25.21 3634 LYS F O 1
ATOM 1595 N N . ILE F 2 9 ? 41.206 51.347 26.456 1.00 24.43 3635 ILE F N 1
ATOM 1596 C CA . ILE F 2 9 ? 40.617 50.126 27.020 1.00 23.78 3635 ILE F CA 1
ATOM 1597 C C . ILE F 2 9 ? 39.542 50.486 28.055 1.00 24.21 3635 ILE F C 1
ATOM 1598 O O . ILE F 2 9 ? 38.427 49.971 27.994 1.00 23.38 3635 ILE F O 1
ATOM 1603 N N . GLU F 2 10 ? 39.902 51.368 28.988 1.00 24.60 3636 GLU F N 1
ATOM 1604 C CA . GLU F 2 10 ? 39.017 51.829 30.051 1.00 26.70 3636 GLU F CA 1
ATOM 1605 C C . GLU F 2 10 ? 37.777 52.569 29.516 1.00 26.36 3636 GLU F C 1
ATOM 1606 O O . GLU F 2 10 ? 36.666 52.334 29.991 1.00 25.95 3636 GLU F O 1
ATOM 1612 N N . GLU F 2 11 ? 37.984 53.456 28.542 1.00 26.49 3637 GLU F N 1
ATOM 1613 C CA . GLU F 2 11 ? 36.901 54.164 27.845 1.00 28.06 3637 GLU F CA 1
ATOM 1614 C C . GLU F 2 11 ? 35.857 53.207 27.283 1.00 26.79 3637 GLU F C 1
ATOM 1615 O O . GLU F 2 11 ? 34.655 53.332 27.560 1.00 26.84 3637 GLU F O 1
ATOM 1621 N N . TYR F 2 12 ? 36.320 52.278 26.453 1.00 25.59 3638 TYR F N 1
ATOM 1622 C CA . TYR F 2 12 ? 35.424 51.361 25.781 1.00 25.20 3638 TYR F CA 1
ATOM 1623 C C . TYR F 2 12 ? 34.754 50.373 26.726 1.00 24.37 3638 TYR F C 1
ATOM 1624 O O . TYR F 2 12 ? 33.592 50.037 26.523 1.00 23.37 3638 TYR F O 1
ATOM 1633 N N . THR F 2 13 ? 35.484 49.934 27.752 1.00 23.47 3639 THR F N 1
ATOM 1634 C CA . THR F 2 13 ? 34.951 49.020 28.757 1.00 23.28 3639 THR F CA 1
ATOM 1635 C C . THR F 2 13 ? 33.763 49.653 29.509 1.00 24.27 3639 THR F C 1
ATOM 1636 O O . THR F 2 13 ? 32.727 49.006 29.699 1.00 23.45 3639 THR F O 1
ATOM 1640 N N . LYS F 2 14 ? 33.928 50.911 29.914 1.00 24.99 3640 LYS F N 1
ATOM 1641 C CA . LYS F 2 14 ? 32.906 51.621 30.667 1.00 27.50 3640 LYS F CA 1
ATOM 1642 C C . LYS F 2 14 ? 31.649 51.822 29.812 1.00 27.00 3640 LYS F C 1
ATOM 1643 O O . LYS F 2 14 ? 30.528 51.634 30.292 1.00 27.53 3640 LYS F O 1
ATOM 1649 N N . LYS F 2 15 ? 31.858 52.184 28.549 1.00 26.90 3641 LYS F N 1
ATOM 1650 C CA . LYS F 2 15 ? 30.796 52.357 27.570 1.00 26.99 3641 LYS F CA 1
ATOM 1651 C C . LYS F 2 15 ? 29.988 51.064 27.372 1.00 26.44 3641 LYS F C 1
ATOM 1652 O O . LYS F 2 15 ? 28.754 51.091 27.436 1.00 26.09 3641 LYS F O 1
ATOM 1658 N N . ILE F 2 16 ? 30.688 49.949 27.142 1.00 25.13 3642 ILE F N 1
ATOM 1659 C CA . ILE F 2 16 ? 30.066 48.641 26.980 1.00 24.99 3642 ILE 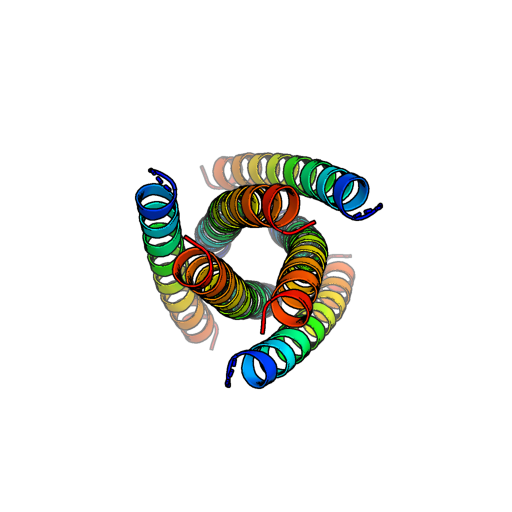F CA 1
ATOM 1660 C C . ILE F 2 16 ? 29.249 48.228 28.207 1.00 25.20 3642 ILE F C 1
ATOM 1661 O O . ILE F 2 16 ? 28.121 47.748 28.066 1.00 24.27 3642 ILE F O 1
ATOM 1666 N N . GLU F 2 17 ? 29.837 48.388 29.394 1.00 25.39 3643 GLU F N 1
ATOM 1667 C CA . GLU F 2 17 ? 29.172 48.035 30.650 1.00 26.48 3643 GLU F CA 1
ATOM 1668 C C . GLU F 2 17 ? 27.870 48.834 30.834 1.00 25.97 3643 GLU F C 1
ATOM 1669 O O . GLU F 2 17 ? 26.869 48.282 31.279 1.00 25.37 3643 GLU F O 1
ATOM 1675 N N . GLU F 2 18 ? 27.890 50.118 30.467 1.00 26.03 3644 GLU F N 1
ATOM 1676 C CA . GLU F 2 18 ? 26.691 50.973 30.505 1.00 26.69 3644 GLU F CA 1
ATOM 1677 C C . GLU F 2 18 ? 25.621 50.467 29.545 1.00 25.81 3644 GLU F C 1
ATOM 1678 O O . GLU F 2 18 ? 24.440 50.403 29.895 1.00 25.63 3644 GLU F O 1
ATOM 1684 N N . LEU F 2 19 ? 26.042 50.129 28.328 1.00 24.86 3645 LEU F N 1
ATOM 1685 C CA . LEU F 2 19 ? 25.131 49.656 27.294 1.00 24.22 3645 LEU F CA 1
ATOM 1686 C C . LEU F 2 19 ? 24.503 48.310 27.659 1.00 23.93 3645 LEU F C 1
ATOM 1687 O O . LEU F 2 19 ? 23.314 48.080 27.385 1.00 23.12 3645 LEU F O 1
ATOM 1692 N N . ILE F 2 20 ? 25.288 47.439 28.295 1.00 23.05 3646 ILE F N 1
ATOM 1693 C CA . ILE F 2 20 ? 24.791 46.137 28.741 1.00 22.70 3646 ILE F CA 1
ATOM 1694 C C . ILE F 2 20 ? 23.756 46.289 29.872 1.00 23.09 3646 ILE F C 1
ATOM 1695 O O . ILE F 2 20 ? 22.722 45.617 29.875 1.00 22.16 3646 ILE F O 1
ATOM 1700 N N . LYS F 2 21 ? 24.072 47.156 30.831 1.00 23.71 3647 LYS F N 1
ATOM 1701 C CA . LYS F 2 21 ? 23.189 47.459 31.948 1.00 25.19 3647 LYS F CA 1
ATOM 1702 C C . LYS F 2 21 ? 21.849 48.026 31.460 1.00 24.61 3647 LYS F C 1
ATOM 1703 O O . LYS F 2 21 ? 20.799 47.553 31.892 1.00 24.54 3647 LYS F O 1
ATOM 1709 N N . LYS F 2 22 ? 21.892 49.021 30.570 1.00 24.73 3648 LYS F N 1
ATOM 1710 C CA . LYS F 2 22 ? 20.668 49.567 29.962 1.00 25.58 3648 LYS F CA 1
ATOM 1711 C C . LYS F 2 22 ? 19.837 48.469 29.304 1.00 24.95 3648 LYS F C 1
ATOM 1712 O O . LYS F 2 22 ? 18.626 48.387 29.530 1.00 24.93 3648 LYS F O 1
ATOM 1718 N N . SER F 2 23 ? 20.503 47.634 28.499 1.00 24.10 3649 SER F N 1
ATOM 1719 C CA . SER F 2 23 ? 19.871 46.551 27.754 1.00 23.49 3649 SER F CA 1
ATOM 1720 C C . SER F 2 23 ? 19.232 45.492 28.642 1.00 23.75 3649 SER F C 1
ATOM 1721 O O . SER F 2 23 ? 18.187 44.939 28.278 1.00 22.83 3649 SER F O 1
ATOM 1724 N N . GLN F 2 24 ? 19.877 45.193 29.777 1.00 23.31 3650 GLN F N 1
ATOM 1725 C CA . GLN F 2 24 ? 19.351 44.245 30.770 1.00 24.04 3650 GLN F CA 1
ATOM 1726 C C . GLN F 2 24 ? 18.066 44.774 31.409 1.00 23.45 3650 GLN F C 1
ATOM 1727 O O . GLN F 2 24 ? 17.121 44.016 31.628 1.00 22.49 3650 GLN F O 1
ATOM 1733 N N . GLU F 2 25 ? 18.070 46.068 31.729 1.00 23.60 3651 GLU F N 1
ATOM 1734 C CA . GLU F 2 25 ? 16.899 46.740 32.277 1.00 25.45 3651 GLU F CA 1
ATOM 1735 C C . GLU F 2 25 ? 15.731 46.700 31.268 1.00 24.33 3651 GLU F C 1
ATOM 1736 O O . GLU F 2 25 ? 14.630 46.288 31.618 1.00 23.81 3651 GLU F O 1
ATOM 1742 N N . GLN F 2 26 ? 16.000 47.092 30.021 1.00 23.87 3652 GLN F N 1
ATOM 1743 C CA . GLN F 2 26 ? 15.028 46.985 28.932 1.00 24.06 3652 GLN F CA 1
ATOM 1744 C C . GLN F 2 26 ? 14.471 45.562 28.783 1.00 23.81 3652 GLN F C 1
ATOM 1745 O O . GLN F 2 26 ? 13.257 45.374 28.678 1.00 23.37 3652 GLN F O 1
ATOM 1751 N N . GLN F 2 27 ? 15.358 44.569 28.809 1.00 23.47 3653 GLN F N 1
ATOM 1752 C CA . GLN F 2 27 ? 14.974 43.166 28.672 1.00 23.46 3653 GLN F CA 1
ATOM 1753 C C . GLN F 2 27 ? 13.982 42.699 29.744 1.00 23.73 3653 GLN F C 1
ATOM 1754 O O . GLN F 2 27 ? 12.956 42.115 29.414 1.00 23.27 3653 GLN F O 1
ATOM 1760 N N . GLU F 2 28 ? 14.313 42.959 31.006 1.00 24.01 3654 GLU F N 1
ATOM 1761 C CA . GLU F 2 28 ? 13.465 42.645 32.158 1.00 25.13 3654 GLU F CA 1
ATOM 1762 C C . GLU F 2 28 ? 12.081 43.301 32.022 1.00 24.11 3654 GLU F C 1
ATOM 1763 O O . GLU F 2 28 ? 11.064 42.661 32.250 1.00 23.64 3654 GLU F O 1
ATOM 1769 N N . LYS F 2 29 ? 12.072 44.580 31.657 1.00 23.69 3655 LYS F N 1
ATOM 1770 C CA . LYS F 2 29 ? 10.837 45.352 31.526 1.00 23.61 3655 LYS F CA 1
ATOM 1771 C C . LYS F 2 29 ? 9.944 44.837 30.397 1.00 23.32 3655 LYS F C 1
ATOM 1772 O O . LYS F 2 29 ? 8.729 44.726 30.577 1.00 23.29 3655 LYS F O 1
ATOM 1778 N N . ASN F 2 30 ? 10.550 44.502 29.256 1.00 22.77 3656 ASN F N 1
ATOM 1779 C CA . ASN F 2 30 ? 9.820 43.972 28.108 1.00 22.61 3656 ASN F CA 1
ATOM 1780 C C . ASN F 2 30 ? 9.164 42.617 28.410 1.00 22.99 3656 ASN F C 1
ATOM 1781 O O . ASN F 2 30 ? 8.003 42.384 28.063 1.00 21.65 3656 ASN F O 1
ATOM 1786 N N . GLU F 2 31 ? 9.919 41.732 29.060 1.00 23.00 3657 GLU F N 1
ATOM 1787 C CA . GLU F 2 31 ? 9.417 40.420 29.436 1.00 24.12 3657 GLU F CA 1
ATOM 1788 C C . GLU F 2 31 ? 8.241 40.525 30.417 1.00 23.47 3657 GLU F C 1
ATOM 1789 O O . GLU F 2 31 ? 7.241 39.831 30.269 1.00 23.29 3657 GLU F O 1
ATOM 1795 N N . LYS F 2 32 ? 8.381 41.398 31.407 1.00 23.37 3658 LYS F N 1
ATOM 1796 C CA . LYS F 2 32 ? 7.342 41.636 32.396 1.00 24.38 3658 LYS F CA 1
ATOM 1797 C C . LYS F 2 32 ? 6.057 42.173 31.734 1.00 23.89 3658 LYS F C 1
ATOM 1798 O O . LYS F 2 32 ? 4.956 41.727 32.047 1.00 23.75 3658 LYS F O 1
ATOM 1804 N N . GLU F 2 33 ? 6.216 43.118 30.811 1.00 23.21 3659 GLU F N 1
ATOM 1805 C CA . GLU F 2 33 ? 5.082 43.688 30.089 1.00 23.08 3659 GLU F CA 1
ATOM 1806 C C . GLU F 2 33 ? 4.293 42.612 29.354 1.00 23.41 3659 GLU F C 1
ATOM 1807 O O . GLU F 2 33 ? 3.064 42.594 29.412 1.00 23.15 3659 GLU F O 1
ATOM 1813 N N . LEU F 2 34 ? 5.005 41.727 28.666 1.00 24.17 3660 LEU F N 1
ATOM 1814 C CA . LEU F 2 34 ? 4.374 40.700 27.843 1.00 25.67 3660 LEU F CA 1
ATOM 1815 C C . LEU F 2 34 ? 3.765 39.575 28.666 1.00 27.53 3660 LEU F C 1
ATOM 1816 O O . LEU F 2 34 ? 2.989 38.776 28.142 1.00 28.16 3660 LEU F O 1
ATOM 1821 N N . LYS F 2 35 ? 4.046 39.355 29.942 1.00 32.05 3661 LYS F N 1
ATOM 1822 C CA . LYS F 2 35 ? 3.694 38.294 30.875 1.00 34.76 3661 LYS F CA 1
ATOM 1823 C C . LYS F 2 35 ? 2.382 38.586 31.537 1.00 34.32 3661 LYS F C 1
ATOM 1824 O O . LYS F 2 35 ? 1.555 37.693 31.559 1.00 35.05 3661 LYS F O 1
#

Solvent-accessible surface area: 11756 Å² total

Radius of gyration: 17.9 Å; Cα contacts (8 Å, |Δi|>4): 180; chains: 6; bounding box: 55×31×31 Å

Organism: Human immunodeficiency virus type 1 group M subtype B (isolate LW123) (NCBI:txid82834)

InterPro domains:
  IPR000328 Retroviral envelope protein GP41-like [PF00517] (530-719)
  IPR000328 Retroviral envelope protein GP41-like [cd09909] (539-665)
  IPR000777 Human immunodeficiency virus 1, envelope glycoprotein Gp120 [PF00516] (34-511)
  IPR036377 Gp120 core superfamily [G3DSA:2.170.40.20] (40-162)
  IPR036377 Gp120 core superfamily [G3DSA:2.170.40.20] (163-512)
  IPR036377 Gp120 core superfamily [SSF56502] (83-492)
  IPR037527 Envelope glycoprotein Gp160 [MF_04083] (5-856)

Foldseek 3Di:
DVVVVVVVVVVVVVVVVVVVVVVVVVVVVVVVVVPD/DVVVVVVVVVVVVVVVVVVVVVVVVVVVVVVVVVPD/DVVVVVVVVVVVVVVVVVVVVVVVVVVCVVVVVVPD/DVVVVVVVVVVVVVVVVVVVVVVVVVVVVVVVD/DVVVVVVVVVVVVVVVVVVVVVVVVVVVVVVVD/DVVVVVVVVVVVVVVVVVVVVVVVVVVVVVVVD

Sequence (207 aa):
SDIVQQQNNLLRAIEAQQHLLQLTVWGIKQLQARILSDIVQQQNNLLRAIEAQQHLLQLTVWGIKQLQARILSDIVQQQNNLLRAIEAQQHLLQLTVWGIKQLQARILWEWDRKIEEYTKKIEELIKKSQEQQEKNEKELKWEWDRKIEEYTKKIEELIKKSQEQQEKNEKELKWEWDRKIEEYTKKIEELIKKSQEQQEKNEKELK